Protein 1G8A (pdb70)

Organism: Pyrococcus horikoshii (strain ATCC 700860 / DSM 12428 / JCM 9974 / NBRC 100139 / OT-3) (NCBI:txid70601)

CATH classification: 3.30.200.20 (+1 more: 3.40.50.150)

Sequence (227 aa):
MVEVKKHKFPGVYTVIDDDGSERIATKNLVPGQRVYGERVIKWEGEEYRIWNPNRSKLGAAIMNGLKNFPIKPGKSVLYLGIASGTTASHVSDIVGWEGKIFGIEFSPRVLRELVPIVEERRNIVPILGDATKPEEYRALVPKVDVIFEDVAQPTQAKILIDNAEVYLKRGGYGMIAVKSRSIDVTKEPEQVFREVERELSEYFEVIERLNLEPYEKDHALFVVRKT

InterPro domains:
  IPR000692 rRNA 2'-O-methyltransferase fibrillarin-like [MF_00351] (17-227)
  IPR000692 rRNA 2'-O-methyltransferase fibrillarin-like [NF003276] (14-226)
  IPR000692 rRNA 2'-O-methyltransferase fibrillarin-like [PF01269] (5-225)
  IPR000692 rRNA 2'-O-methyltransferase fibrillarin-like [PIRSF006540] (3-225)
  IPR000692 rRNA 2'-O-methyltransferase fibrillarin-like [PR00052] (24-43)
  IPR000692 rRNA 2'-O-methyltransferase fibrillarin-like [PR00052] (47-66)
  IPR000692 rRNA 2'-O-methyltransferase fibrillarin-like [PR00052] (74-95)
  IPR000692 rRNA 2'-O-methyltransferase fibrillarin-like [PR00052] (99-116)
  IPR000692 rRNA 2'-O-methyltransferase fibrillarin-like [PR00052] (124-153)
  IPR000692 rRNA 2'-O-methyltransferase fibrillarin-like [PR00052] (154-183)
  IPR000692 rRNA 2'-O-methyltransferase fibrillarin-like [PR00052] (205-226)
  IPR000692 rRNA 2'-O-methyltransferase fibrillarin-like [SM01206] (4-227)
  IPR020813 Fibrillarin, conserved site [PS00566] (99-113)
  IPR029063 S-adenosyl-L-methionine-dependent methyltransferase superfamily [G3DSA:3.40.50.150] (52-227)
  IPR029063 S-adenosyl-L-methionine-dependent methyltransferase superfamily [SSF53335] (3-226)

Foldseek 3Di:
DWDWAADPAAQKIFIDDDPPHLWIWGWQLDPPLPPVPWDWDADPNTITGTDDVLQDVVRLCVSQPPDDDQLAAQFEEEEEPCLGGPVVRSSLRGNHPNYAYEYEDQDPVSVVVCCSVCVVSVSYHYDHDDLQCLVVCLVPAAAGQEYEYEDLAQCVLVSQQVNCVRHYDAFGKYKYKYQQVSNPPPDDLVVSVVVSCVSNVVQWPWDDKADSPPSDPSIIMTMTHRD

Secondary structure (DSSP, 8-state):
--EEEE-SSTTEEEEE-SSS-SEEEEE-SSTT---TT--EEEETTEEEEE--TTT-HHHHHHHTT-------TT-EEEEETTTSTTHHHHHHHHH-TTSEEEEEES-HHHHHHHHHHHSS-TTEEEEE--TT-GGGGTTT---EEEEEE---STTHHHHHHHHHHHHEEEEEEEEEEEEGGGT-TTS-HHHHHHHHHHHHHTTSEEEEEEE-TTTSSSEEEEEEE--

B-factor: mean 13.76, std 9.44, range [2.16, 52.42]

Solvent-accessible surface area: 11582 Å² total; per-residue (Å²): 206,64,96,10,101,179,40,145,15,63,21,1,24,25,0,56,37,132,128,4,43,145,83,12,0,0,67,8,30,21,83,49,43,200,68,229,74,63,115,40,33,170,70,138,87,73,19,7,32,19,1,29,24,98,141,4,33,0,0,0,0,9,57,44,47,2,140,50,8,10,0,88,70,38,74,19,0,0,1,0,8,1,30,52,52,48,5,4,10,3,0,0,14,3,1,14,139,167,6,95,0,14,0,4,23,146,21,82,115,53,24,146,110,13,73,86,93,8,93,93,2,175,4,9,53,60,9,93,12,56,11,53,100,4,83,113,5,142,106,114,5,64,121,0,28,2,0,2,0,25,18,65,62,95,65,0,5,112,2,0,33,38,0,0,110,38,4,3,93,206,24,6,57,0,0,0,4,0,88,1,133,21,54,35,86,118,82,113,41,101,69,2,4,110,65,7,53,145,75,0,63,159,60,7,92,37,54,18,118,38,52,0,106,98,66,38,147,58,18,2,0,0,0,0,95,37,124

Structure (mmCIF, N/CA/C/O backbone):
data_1G8A
#
_entry.id   1G8A
#
_cell.length_a   46.376
_cell.length_b   41.098
_cell.length_c   54.168
_cell.angle_alpha   90.00
_cell.angle_beta   98.26
_cell.an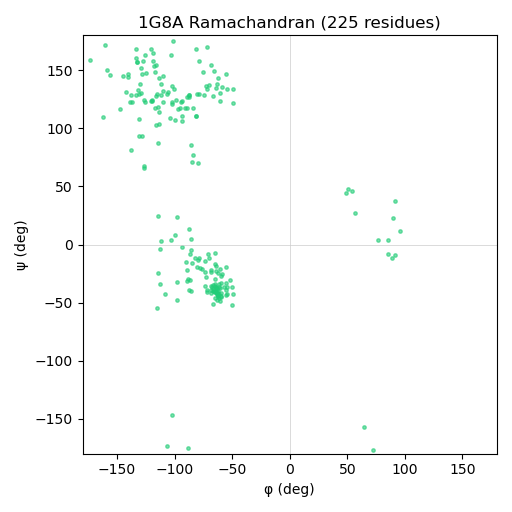gle_gamma   90.00
#
_symmetry.space_group_name_H-M   'P 1 21 1'
#
loop_
_entity.id
_entity.type
_entity.pdbx_description
1 polymer 'FIBRILLARIN-LIKE PRE-RRNA PROCESSING PROTEIN'
2 water water
#
loop_
_atom_site.group_PDB
_atom_site.id
_atom_site.type_symbol
_atom_site.label_atom_id
_atom_site.label_alt_id
_atom_site.label_comp_id
_atom_site.label_asym_id
_atom_site.label_entity_id
_atom_site.label_seq_id
_atom_site.pdbx_PDB_ins_code
_atom_site.Cartn_x
_atom_site.Cartn_y
_atom_site.Cartn_z
_atom_site.occupancy
_atom_site.B_iso_or_equiv
_atom_site.auth_seq_id
_atom_site.auth_comp_id
_atom_site.auth_asym_id
_atom_site.auth_atom_id
_atom_site.pdbx_PDB_model_num
ATOM 1 N N . MET A 1 1 ? 29.232 15.138 73.846 1.00 29.80 1 MET A N 1
ATOM 2 C CA . MET A 1 1 ? 29.049 16.525 73.332 1.00 29.62 1 MET A CA 1
ATOM 3 C C . MET A 1 1 ? 29.164 16.576 71.815 1.00 29.34 1 MET A C 1
ATOM 4 O O . MET A 1 1 ? 29.885 15.784 71.209 1.00 29.90 1 MET A O 1
ATOM 9 N N . VAL A 1 2 ? 28.446 17.513 71.207 1.00 28.95 2 VAL A N 1
ATOM 10 C CA . VAL A 1 2 ? 28.478 17.684 69.761 1.00 28.20 2 VAL A CA 1
ATOM 11 C C . VAL A 1 2 ? 29.624 18.619 69.401 1.00 28.25 2 VAL A C 1
ATOM 12 O O . VAL A 1 2 ? 29.749 19.706 69.965 1.00 27.68 2 VAL A O 1
ATOM 16 N N . GLU A 1 3 ? 30.463 18.192 68.465 1.00 27.91 3 GLU A N 1
ATOM 17 C CA . GLU A 1 3 ? 31.588 19.013 68.040 1.00 27.51 3 GLU A CA 1
ATOM 18 C C . GLU A 1 3 ? 31.587 19.205 66.531 1.00 25.94 3 GLU A C 1
ATOM 19 O O . GLU A 1 3 ? 31.573 18.239 65.769 1.00 25.87 3 GLU A O 1
ATOM 25 N N . VAL A 1 4 ? 31.592 20.464 66.108 1.00 25.31 4 VAL A N 1
ATOM 26 C CA . VAL A 1 4 ? 31.606 20.798 64.692 1.00 23.56 4 VAL A CA 1
ATOM 27 C C . VAL A 1 4 ? 32.932 21.474 64.371 1.00 22.05 4 VAL A C 1
ATOM 28 O O . VAL A 1 4 ? 33.213 22.572 64.854 1.00 21.56 4 VAL A O 1
ATOM 32 N N . LYS A 1 5 ? 33.752 20.810 63.564 1.00 19.56 5 LYS A N 1
ATOM 33 C CA . LYS A 1 5 ? 35.047 21.360 63.192 1.00 19.16 5 LYS A CA 1
ATOM 34 C C . LYS A 1 5 ? 35.121 21.633 61.696 1.00 17.07 5 LYS A C 1
ATOM 35 O O . LYS A 1 5 ? 34.403 21.017 60.905 1.00 16.75 5 LYS A O 1
ATOM 41 N N . LYS A 1 6 ? 35.980 22.571 61.313 1.00 16.88 6 LYS A N 1
ATOM 42 C CA . LYS A 1 6 ? 36.132 22.909 59.907 1.00 14.71 6 LYS A CA 1
ATOM 43 C C . LYS A 1 6 ? 36.851 21.797 59.158 1.00 14.22 6 LYS A C 1
ATOM 44 O O . LYS A 1 6 ? 37.858 21.262 59.623 1.00 14.21 6 LYS A O 1
ATOM 50 N N . HIS A 1 7 ? 36.310 21.446 57.999 1.00 13.10 7 HIS A N 1
ATOM 51 C CA . HIS A 1 7 ? 36.881 20.409 57.155 1.00 12.36 7 HIS A CA 1
ATOM 52 C C . HIS A 1 7 ? 38.024 21.048 56.373 1.00 11.87 7 HIS A C 1
ATOM 53 O O . HIS A 1 7 ? 38.184 22.268 56.383 1.00 12.42 7 HIS A O 1
ATOM 60 N N . LYS A 1 8 ? 38.830 20.224 55.718 1.00 12.13 8 LYS A N 1
ATOM 61 C CA . LYS A 1 8 ? 39.943 20.720 54.923 1.00 12.85 8 LYS A CA 1
ATOM 62 C C . LYS A 1 8 ? 39.418 21.698 53.869 1.00 11.62 8 LYS A C 1
ATOM 63 O O . LYS A 1 8 ? 40.052 22.706 53.561 1.00 12.33 8 LYS A O 1
ATOM 69 N N . PHE A 1 9 ? 38.241 21.396 53.332 1.00 10.30 9 PHE A N 1
ATOM 70 C CA . PHE A 1 9 ? 37.618 22.229 52.308 1.00 8.94 9 PHE A CA 1
ATOM 71 C C . PHE A 1 9 ? 36.741 23.311 52.941 1.00 8.39 9 PHE A C 1
ATOM 72 O O . PHE A 1 9 ? 35.859 23.012 53.748 1.00 9.25 9 PHE A O 1
ATOM 80 N N . PRO A 1 10 ? 36.968 24.583 52.578 1.00 8.61 10 PRO A N 1
ATOM 81 C CA . PRO A 1 10 ? 36.165 25.675 53.141 1.00 8.93 10 PRO A CA 1
ATOM 82 C C . PRO A 1 10 ? 34.670 25.519 52.858 1.00 9.85 10 PRO A C 1
ATOM 83 O O . PRO A 1 10 ? 34.265 25.197 51.740 1.00 9.04 10 PRO A O 1
ATOM 87 N N . GLY A 1 11 ? 33.853 25.747 53.882 1.00 9.48 11 GLY A N 1
ATOM 88 C CA . GLY A 1 11 ? 32.416 25.616 53.723 1.00 9.04 11 GLY A CA 1
ATOM 89 C C . GLY A 1 11 ? 31.943 24.217 54.071 1.00 8.41 11 GLY A C 1
ATOM 90 O O . GLY A 1 11 ? 30.743 23.947 54.142 1.00 8.43 11 GLY A O 1
ATOM 91 N N . VAL A 1 12 ? 32.893 23.311 54.278 1.00 8.97 12 VAL A N 1
ATOM 92 C CA . VAL A 1 12 ? 32.561 21.942 54.632 1.00 8.39 12 VAL A CA 1
ATOM 93 C C . VAL A 1 12 ? 32.973 21.732 56.079 1.00 9.31 12 VAL A C 1
ATOM 94 O O . VAL A 1 12 ? 33.967 22.301 56.547 1.00 9.63 12 VAL A O 1
ATOM 98 N N . TYR A 1 13 ? 32.195 20.926 56.789 1.00 9.95 13 TYR A N 1
ATOM 99 C CA . TYR A 1 13 ? 32.457 20.662 58.192 1.00 11.50 13 TYR A CA 1
ATOM 100 C C . TYR A 1 13 ? 32.389 19.186 58.532 1.00 12.21 13 TYR A C 1
ATOM 101 O O . TYR A 1 13 ? 31.768 18.392 57.822 1.00 11.76 13 TYR A O 1
ATOM 110 N N . THR A 1 14 ? 33.051 18.827 59.623 1.00 15.69 14 THR A N 1
ATOM 111 C CA . THR A 1 14 ? 33.050 17.460 60.105 1.00 17.28 14 THR A CA 1
ATOM 112 C C . THR A 1 14 ? 32.325 17.497 61.442 1.00 18.83 14 THR A C 1
ATOM 113 O O . THR A 1 14 ? 32.754 18.182 62.370 1.00 18.87 14 THR A O 1
ATOM 117 N N . VAL A 1 15 ? 31.208 16.785 61.524 1.00 21.30 15 VAL A N 1
ATOM 118 C CA . VAL A 1 15 ? 30.427 16.742 62.750 1.00 24.01 15 VAL A CA 1
ATOM 119 C C . VAL A 1 15 ? 30.712 15.431 63.464 1.00 26.04 15 VAL A C 1
ATOM 120 O O . VAL A 1 15 ? 30.523 14.354 62.901 1.00 25.78 15 VAL A O 1
ATOM 124 N N . ILE A 1 16 ? 31.172 15.526 64.706 1.00 29.09 16 ILE A N 1
ATOM 125 C CA . ILE A 1 16 ? 31.491 14.336 65.478 1.00 32.48 16 ILE A CA 1
ATOM 126 C C . ILE A 1 16 ? 30.823 14.351 66.847 1.00 34.53 16 ILE A C 1
ATOM 127 O O . ILE A 1 16 ? 31.366 14.903 67.804 1.00 34.83 16 ILE A O 1
ATOM 132 N N . ASP A 1 17 ? 29.642 13.749 66.934 1.00 37.32 17 ASP A N 1
ATOM 133 C CA . ASP A 1 17 ? 28.922 13.682 68.200 1.00 39.87 17 ASP A CA 1
ATOM 134 C C . ASP A 1 17 ? 29.094 12.290 68.800 1.00 41.37 17 ASP A C 1
ATOM 135 O O . ASP A 1 17 ? 30.142 11.665 68.632 1.00 41.65 17 ASP A O 1
ATOM 140 N N . ASP A 1 18 ? 28.071 11.800 69.492 1.00 42.82 18 ASP A N 1
ATOM 141 C CA . ASP A 1 18 ? 28.148 10.483 70.113 1.00 44.02 18 ASP A CA 1
ATOM 142 C C . ASP A 1 18 ? 27.701 9.346 69.200 1.00 44.29 18 ASP A C 1
ATOM 143 O O . ASP A 1 18 ? 28.185 8.220 69.321 1.00 44.51 18 ASP A O 1
ATOM 148 N N . ASP A 1 19 ? 26.784 9.636 68.283 1.00 44.33 19 ASP A N 1
ATOM 149 C CA . ASP A 1 19 ? 26.290 8.615 67.367 1.00 44.28 19 ASP A CA 1
ATOM 150 C C . ASP A 1 19 ? 26.641 8.905 65.912 1.00 43.93 19 ASP A C 1
ATOM 151 O O . ASP A 1 19 ? 27.241 8.072 65.232 1.00 43.90 19 ASP A O 1
ATOM 156 N N . GLY A 1 20 ? 26.263 10.087 65.438 1.00 43.45 20 GLY A N 1
ATOM 157 C CA . GLY A 1 20 ? 26.542 10.454 64.062 1.00 42.53 20 GLY A CA 1
ATOM 158 C C . GLY A 1 20 ? 27.924 11.041 63.844 1.00 41.86 20 GLY A C 1
ATOM 159 O O . GLY A 1 20 ? 28.062 12.240 63.595 1.00 41.85 20 GLY A O 1
ATOM 160 N N . SER A 1 21 ? 28.951 10.200 63.935 1.00 41.17 21 SER A N 1
ATOM 161 C CA . SER A 1 21 ? 30.324 10.649 63.733 1.00 40.28 21 SER A CA 1
ATOM 162 C C . SER A 1 21 ? 30.808 10.263 62.340 1.00 39.14 21 SER A C 1
ATOM 163 O O . SER A 1 21 ? 30.101 9.583 61.596 1.00 39.64 21 SER A O 1
ATOM 166 N N . GLU A 1 22 ? 32.016 10.698 61.993 1.00 37.46 22 GLU A N 1
ATOM 167 C CA . GLU A 1 22 ? 32.590 10.416 60.682 1.00 35.06 22 GLU A CA 1
ATOM 168 C C . GLU A 1 22 ? 31.644 10.930 59.600 1.00 32.87 22 GLU A C 1
ATOM 169 O O . GLU A 1 22 ? 31.613 10.411 58.483 1.00 32.92 22 GLU A O 1
ATOM 175 N N . ARG A 1 23 ? 30.868 11.953 59.942 1.00 30.22 23 ARG A N 1
ATOM 176 C CA . ARG A 1 23 ? 29.922 12.539 59.002 1.00 27.31 23 ARG A CA 1
ATOM 177 C C . ARG A 1 23 ? 30.311 13.965 58.640 1.00 24.21 23 ARG A C 1
ATOM 178 O O . ARG A 1 23 ? 30.811 14.717 59.477 1.00 24.80 23 ARG A O 1
ATOM 186 N N . ILE A 1 24 ? 30.083 14.328 57.382 1.00 20.33 24 ILE A N 1
ATOM 187 C CA . ILE A 1 24 ? 30.389 15.669 56.910 1.00 16.56 24 ILE A CA 1
ATOM 188 C C . ILE A 1 24 ? 29.093 16.463 56.804 1.00 12.69 24 ILE A C 1
ATOM 189 O O . ILE A 1 24 ? 28.000 15.894 56.791 1.00 10.25 24 ILE A O 1
ATOM 194 N N . ALA A 1 25 ? 29.214 17.780 56.728 1.00 9.77 25 ALA A N 1
ATOM 195 C CA . ALA A 1 25 ? 28.040 18.632 56.641 1.00 8.55 25 ALA A CA 1
ATOM 196 C C . ALA A 1 25 ? 28.432 19.991 56.095 1.00 9.03 25 ALA A C 1
ATOM 197 O O . ALA A 1 25 ? 29.612 20.285 55.923 1.00 8.73 25 ALA A O 1
ATOM 199 N N . THR A 1 26 ? 27.428 20.806 55.797 1.00 7.20 26 THR A N 1
ATOM 200 C CA . THR A 1 26 ? 27.658 22.161 55.329 1.00 7.67 26 THR A CA 1
ATOM 201 C C . THR A 1 26 ? 26.859 23.057 56.269 1.00 7.25 26 THR A C 1
ATOM 202 O O . THR A 1 26 ? 25.989 22.571 56.999 1.00 8.93 26 THR A O 1
ATOM 206 N N . LYS A 1 27 ? 27.164 24.348 56.283 1.00 7.31 27 LYS A N 1
ATOM 207 C CA . LYS A 1 27 ? 26.434 25.273 57.141 1.00 7.58 27 LYS A CA 1
ATOM 208 C C . LYS A 1 27 ? 25.220 25.755 56.363 1.00 7.40 27 LYS A C 1
ATOM 209 O O . LYS A 1 27 ? 25.357 26.244 55.245 1.00 8.08 27 LYS A O 1
ATOM 215 N N . ASN A 1 28 ? 24.031 25.626 56.948 1.00 9.80 28 ASN A N 1
ATOM 216 C CA . ASN A 1 28 ? 22.821 26.043 56.253 1.00 8.37 28 ASN A CA 1
ATOM 217 C C . ASN A 1 28 ? 22.840 27.527 55.913 1.00 8.67 28 ASN A C 1
ATOM 218 O O . ASN A 1 28 ? 22.986 28.375 56.792 1.00 9.12 28 ASN A O 1
ATOM 223 N N . LEU A 1 29 ? 22.692 27.835 54.631 1.00 8.88 29 LEU A N 1
ATOM 224 C CA . LEU A 1 29 ? 22.677 29.216 54.168 1.00 7.30 29 LEU A CA 1
ATOM 225 C C . LEU A 1 29 ? 21.364 29.888 54.568 1.00 7.90 29 LEU A C 1
ATOM 226 O O . LEU A 1 29 ? 21.308 31.104 54.761 1.00 8.87 29 LEU A O 1
ATOM 231 N N . VAL A 1 30 ? 20.313 29.081 54.687 1.00 7.73 30 VAL A N 1
ATOM 232 C CA . VAL A 1 30 ? 18.986 29.576 55.042 1.00 9.09 30 VAL A CA 1
ATOM 233 C C . VAL A 1 30 ? 18.409 28.829 56.241 1.00 9.21 30 VAL A C 1
ATOM 234 O O . VAL A 1 30 ? 17.402 28.127 56.131 1.00 10.82 30 VAL A O 1
ATOM 238 N N . PRO A 1 31 ? 19.038 28.984 57.414 1.00 10.04 31 PRO A N 1
ATOM 239 C CA . PRO A 1 31 ? 18.561 28.307 58.624 1.00 10.12 31 PRO A CA 1
ATOM 240 C C . PRO A 1 31 ? 17.100 28.605 58.932 1.00 10.45 31 PRO A C 1
ATOM 241 O O . PRO A 1 31 ? 16.610 29.697 58.655 1.00 10.66 31 PRO A O 1
ATOM 245 N N . GLY A 1 32 ? 16.413 27.616 59.493 1.00 10.76 32 GLY A N 1
ATOM 246 C CA . GLY A 1 32 ? 15.015 27.786 59.844 1.00 12.28 32 GLY A CA 1
ATOM 247 C C . GLY A 1 32 ? 14.028 27.287 58.804 1.00 12.53 32 GLY A C 1
ATOM 248 O O . GLY A 1 32 ? 12.835 27.582 58.891 1.00 14.28 32 GLY A O 1
ATOM 249 N N . GLN A 1 33 ? 14.512 26.540 57.816 1.00 12.71 33 GLN A N 1
ATOM 250 C CA . GLN A 1 33 ? 13.643 26.005 56.768 1.00 13.99 33 GLN A CA 1
ATOM 251 C C . GLN A 1 33 ? 12.638 25.014 57.334 1.00 14.05 33 GLN A C 1
ATOM 252 O O . GLN A 1 33 ? 11.500 24.934 56.869 1.00 14.40 33 GLN A O 1
ATOM 258 N N . ARG A 1 34 ? 13.074 24.247 58.327 1.00 14.92 34 ARG A N 1
ATOM 259 C CA . ARG A 1 34 ? 12.232 23.234 58.950 1.00 16.50 34 ARG A CA 1
ATOM 260 C C . ARG A 1 34 ? 11.561 22.360 57.898 1.00 16.91 34 ARG A C 1
ATOM 261 O O . ARG A 1 34 ? 10.368 22.061 57.988 1.00 17.80 34 ARG A O 1
ATOM 269 N N . VAL A 1 35 ? 12.334 21.955 56.896 1.00 17.67 35 VAL A N 1
ATOM 270 C CA . VAL A 1 35 ? 11.805 21.110 55.836 1.00 18.51 35 VAL A CA 1
ATOM 271 C C . VAL A 1 35 ? 11.575 19.699 56.370 1.00 18.06 35 VAL A C 1
ATOM 272 O O . VAL A 1 35 ? 12.405 19.153 57.099 1.00 17.45 35 VAL A O 1
ATOM 276 N N . TYR A 1 36 ? 10.433 19.122 56.015 1.00 17.86 36 TYR A N 1
ATOM 277 C CA . TYR A 1 36 ? 10.090 17.777 56.453 1.00 17.62 36 TYR A CA 1
ATOM 278 C C . TYR A 1 36 ? 11.242 16.815 56.205 1.00 17.04 36 TYR A C 1
ATOM 279 O O . TYR A 1 36 ? 11.694 16.656 55.071 1.00 17.42 36 TYR A O 1
ATOM 288 N N . GLY A 1 37 ? 11.718 16.184 57.273 1.00 16.55 37 GLY A N 1
ATOM 289 C CA . GLY A 1 37 ? 12.801 15.227 57.145 1.00 15.29 37 GLY A CA 1
ATOM 290 C C . GLY A 1 37 ? 14.211 15.786 57.169 1.00 15.08 37 GLY A C 1
ATOM 291 O O . GLY A 1 37 ? 15.175 15.034 56.994 1.00 14.87 37 GLY A O 1
ATOM 292 N N . GLU A 1 38 ? 14.354 17.090 57.384 1.00 15.31 38 GLU A N 1
ATOM 293 C CA . GLU A 1 38 ? 15.690 17.672 57.412 1.00 15.00 38 GLU A CA 1
ATOM 294 C C . GLU A 1 38 ? 16.523 17.093 58.547 1.00 15.41 38 GLU A C 1
ATOM 295 O O . GLU A 1 38 ? 16.009 16.803 59.629 1.00 16.22 38 GLU A O 1
ATOM 301 N N . ARG A 1 39 ? 17.811 16.915 58.280 1.00 16.76 39 ARG A N 1
ATOM 302 C CA . ARG A 1 39 ? 18.745 16.379 59.259 1.00 16.54 39 ARG A CA 1
ATOM 303 C C . ARG A 1 39 ? 19.731 17.492 59.580 1.00 15.73 39 ARG A C 1
ATOM 304 O O . ARG A 1 39 ? 20.792 17.602 58.962 1.00 14.52 39 ARG A O 1
ATOM 312 N N . VAL A 1 40 ? 19.362 18.324 60.547 1.00 15.14 40 VAL A N 1
ATOM 313 C CA . VAL A 1 40 ? 20.179 19.461 60.941 1.00 14.71 40 VAL A CA 1
ATOM 314 C C . VAL A 1 40 ? 20.673 19.381 62.381 1.00 15.09 40 VAL A C 1
ATOM 315 O O . VAL A 1 40 ? 20.003 18.836 63.259 1.00 16.16 40 VAL A O 1
ATOM 319 N N . ILE A 1 41 ? 21.857 19.938 62.606 1.00 15.13 41 ILE A N 1
ATOM 320 C CA . ILE A 1 41 ? 22.466 19.966 63.926 1.00 16.94 41 ILE A CA 1
ATOM 321 C C . ILE A 1 41 ? 22.690 21.421 64.312 1.00 16.74 41 ILE A C 1
ATOM 322 O O . ILE A 1 41 ? 23.333 22.172 63.582 1.00 16.62 41 ILE A O 1
ATOM 327 N N . LYS A 1 42 ? 22.139 21.821 65.453 1.00 18.65 42 LYS A N 1
ATOM 328 C CA . LYS A 1 42 ? 22.295 23.189 65.924 1.00 20.21 42 LYS A CA 1
ATOM 329 C C . LYS A 1 42 ? 23.532 23.274 66.807 1.00 20.37 42 LYS A C 1
ATOM 330 O O . LYS A 1 42 ? 23.611 22.623 67.848 1.00 20.80 42 LYS A O 1
ATOM 336 N N . TRP A 1 43 ? 24.500 24.076 66.376 1.00 20.45 43 TRP A N 1
ATOM 337 C CA . TRP A 1 43 ? 25.746 24.241 67.112 1.00 21.22 43 TRP A CA 1
ATOM 338 C C . TRP A 1 43 ? 26.134 25.714 67.146 1.00 21.50 43 TRP A C 1
ATOM 339 O O . TRP A 1 43 ? 26.289 26.350 66.104 1.00 20.76 43 TRP A O 1
ATOM 350 N N . GLU A 1 44 ? 26.285 26.248 68.352 1.00 22.10 44 GLU A N 1
ATOM 351 C CA . GLU A 1 44 ? 26.653 27.644 68.545 1.00 23.26 44 GLU A CA 1
ATOM 352 C C . GLU A 1 44 ? 25.799 28.634 67.756 1.00 22.48 44 GLU A C 1
ATOM 353 O O . GLU A 1 44 ? 26.320 29.528 67.089 1.00 23.15 44 GLU A O 1
ATOM 359 N N . GLY A 1 45 ? 24.483 28.460 67.838 1.00 21.93 45 GLY A N 1
ATOM 360 C CA . GLY A 1 45 ? 23.560 29.358 67.164 1.00 21.54 45 GLY A CA 1
ATOM 361 C C . GLY A 1 45 ? 23.384 29.211 65.664 1.00 20.83 45 GLY A C 1
ATOM 362 O O . GLY A 1 45 ? 22.660 29.995 65.051 1.00 21.97 45 GLY A O 1
ATOM 363 N N . GLU A 1 46 ? 24.032 28.218 65.065 1.00 20.26 46 GLU A N 1
ATOM 364 C CA . GLU A 1 46 ? 23.917 28.011 63.626 1.00 19.28 46 GLU A CA 1
ATOM 365 C C . GLU A 1 46 ? 23.524 26.578 63.282 1.00 17.59 46 GLU A C 1
ATOM 366 O O . GLU A 1 46 ? 23.729 25.660 64.076 1.00 17.93 46 GLU A O 1
ATOM 372 N N . GLU A 1 47 ? 22.960 26.397 62.091 1.00 16.04 47 GLU A N 1
ATOM 373 C CA . GLU A 1 47 ? 22.529 25.079 61.636 1.00 14.29 47 GLU A CA 1
ATOM 374 C C . GLU A 1 47 ? 23.522 24.430 60.683 1.00 11.92 47 GLU A C 1
ATOM 375 O O . GLU A 1 47 ? 24.004 25.068 59.749 1.00 11.89 47 GLU A O 1
ATOM 381 N N . TYR A 1 48 ? 23.812 23.155 60.919 1.00 11.57 48 TYR A N 1
ATOM 382 C CA . TYR A 1 48 ? 24.709 22.398 60.056 1.00 10.00 48 TYR A CA 1
ATOM 383 C C . TYR A 1 48 ? 23.920 21.224 59.487 1.00 10.96 48 TYR A C 1
ATOM 384 O O . TYR A 1 48 ? 23.347 20.422 60.228 1.00 12.03 48 TYR A O 1
ATOM 393 N N . ARG A 1 49 ? 23.885 21.139 58.161 1.00 9.56 49 ARG A N 1
ATOM 394 C CA . ARG A 1 49 ? 23.137 20.092 57.482 1.00 10.42 49 ARG A CA 1
ATOM 395 C C . ARG A 1 49 ? 23.986 18.880 57.126 1.00 8.71 49 ARG A C 1
ATOM 396 O O . ARG A 1 49 ? 24.985 18.999 56.422 1.00 9.12 49 ARG A O 1
ATOM 404 N N . ILE A 1 50 ? 23.584 17.713 57.618 1.00 9.40 50 ILE A N 1
ATOM 405 C CA . ILE A 1 50 ? 24.312 16.484 57.342 1.00 10.08 50 ILE A CA 1
ATOM 406 C C . ILE A 1 50 ? 24.325 16.226 55.838 1.00 10.19 50 ILE A C 1
ATOM 407 O O . ILE A 1 50 ? 23.285 16.277 55.176 1.00 10.23 50 ILE A O 1
ATOM 412 N N . TRP A 1 51 ? 25.512 15.961 55.305 1.00 10.09 51 TRP A N 1
ATOM 413 C CA . TRP A 1 51 ? 25.684 15.697 53.879 1.00 7.54 51 TRP A CA 1
ATOM 414 C C . TRP A 1 51 ? 25.613 14.182 53.687 1.00 7.66 51 TRP A C 1
ATOM 415 O O . TRP A 1 51 ? 26.552 13.464 54.027 1.00 8.16 51 TRP A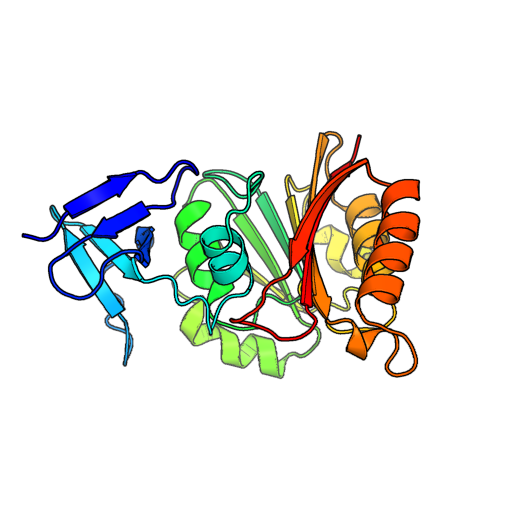 O 1
ATOM 426 N N . ASN A 1 52 ? 24.498 13.713 53.135 1.00 7.62 52 ASN A N 1
ATOM 427 C CA . ASN A 1 52 ? 24.242 12.291 52.914 1.00 7.33 52 ASN A CA 1
ATOM 428 C C . ASN A 1 52 ? 24.923 11.770 51.646 1.00 7.38 52 ASN A C 1
ATOM 429 O O . ASN A 1 52 ? 24.508 12.105 50.541 1.00 8.34 52 ASN A O 1
ATOM 434 N N . PRO A 1 53 ? 25.958 10.923 51.792 1.00 6.26 53 PRO A N 1
ATOM 435 C CA . PRO A 1 53 ? 26.666 10.384 50.622 1.00 7.27 53 PRO A CA 1
ATOM 436 C C . PRO A 1 53 ? 25.821 9.498 49.710 1.00 7.30 53 PRO A C 1
ATOM 437 O O . PRO A 1 53 ? 26.181 9.253 48.557 1.00 7.75 53 PRO A O 1
ATOM 441 N N . ASN A 1 54 ? 24.702 9.000 50.229 1.00 7.99 54 ASN A N 1
ATOM 442 C CA . ASN A 1 54 ? 23.813 8.170 49.429 1.00 9.09 54 ASN A CA 1
ATOM 443 C C . ASN A 1 54 ? 22.918 9.032 48.546 1.00 8.65 54 ASN A C 1
ATOM 444 O O . ASN A 1 54 ? 22.358 8.550 47.561 1.00 11.06 54 ASN A O 1
ATOM 449 N N . ARG A 1 55 ? 22.782 10.305 48.898 1.00 8.55 55 ARG A N 1
ATOM 450 C CA . ARG A 1 55 ? 21.936 11.212 48.133 1.00 7.79 55 ARG A CA 1
ATOM 451 C C . ARG A 1 55 ? 22.721 12.295 47.401 1.00 7.53 55 ARG A C 1
ATOM 452 O O . ARG A 1 55 ? 22.133 13.155 46.745 1.00 6.22 55 ARG A O 1
ATOM 460 N N . SER A 1 56 ? 24.045 12.242 47.504 1.00 7.44 56 SER A N 1
ATOM 461 C CA . SER A 1 56 ? 24.898 13.233 46.857 1.00 5.79 56 SER A CA 1
ATOM 462 C C . SER A 1 56 ? 26.225 12.640 46.407 1.00 4.95 56 SER A C 1
ATOM 463 O O . SER A 1 56 ? 27.034 12.215 47.232 1.00 6.54 56 SER A O 1
ATOM 466 N N . LYS A 1 57 ? 26.461 12.639 45.097 1.00 5.98 57 LYS A N 1
ATOM 467 C CA . LYS A 1 57 ? 27.698 12.084 44.565 1.00 5.27 57 LYS A CA 1
ATOM 468 C C . LYS A 1 57 ? 28.923 12.876 45.019 1.00 5.51 57 LYS A C 1
ATOM 469 O O . LYS A 1 57 ? 30.007 12.315 45.154 1.00 4.41 57 LYS A O 1
ATOM 475 N N . LEU A 1 58 ? 28.760 14.174 45.253 1.00 5.91 58 LEU A N 1
ATOM 476 C CA . LEU A 1 58 ? 29.883 14.975 45.725 1.00 7.06 58 LEU A CA 1
ATOM 477 C C . LEU A 1 58 ? 30.157 14.645 47.191 1.00 5.81 58 LEU A C 1
ATOM 478 O O . LEU A 1 58 ? 31.306 14.631 47.629 1.00 6.36 58 LEU A O 1
ATOM 483 N N . GLY A 1 59 ? 29.097 14.377 47.949 1.00 6.22 59 GLY A N 1
ATOM 484 C CA . GLY A 1 59 ? 29.272 14.017 49.345 1.00 7.11 59 GLY A CA 1
ATOM 485 C C . GLY A 1 59 ? 30.021 12.696 49.423 1.00 7.10 59 GLY A C 1
ATOM 486 O O . GLY A 1 59 ? 30.905 12.512 50.262 1.00 7.40 59 GLY A O 1
ATOM 487 N N . ALA A 1 60 ? 29.662 11.775 48.534 1.00 6.44 60 ALA A N 1
ATOM 488 C CA . ALA A 1 60 ? 30.306 10.470 48.470 1.00 6.86 60 ALA A CA 1
ATOM 489 C C . ALA A 1 60 ? 31.786 10.625 48.123 1.00 6.98 60 ALA A C 1
ATOM 490 O O . ALA A 1 60 ? 32.645 9.977 48.726 1.00 8.20 60 ALA A O 1
ATOM 492 N N . ALA A 1 61 ? 32.084 11.486 47.155 1.00 5.91 61 ALA A N 1
ATOM 493 C CA . ALA A 1 61 ? 33.467 11.707 46.746 1.00 4.91 61 ALA A CA 1
ATOM 494 C C . ALA A 1 61 ? 34.287 12.258 47.909 1.00 5.81 61 ALA A C 1
ATOM 495 O O . ALA A 1 61 ? 35.390 11.786 48.184 1.00 6.20 61 ALA A O 1
ATOM 497 N N . ILE A 1 62 ? 33.751 13.251 48.606 1.00 6.05 62 ILE A N 1
ATOM 498 C CA . ILE A 1 62 ? 34.473 13.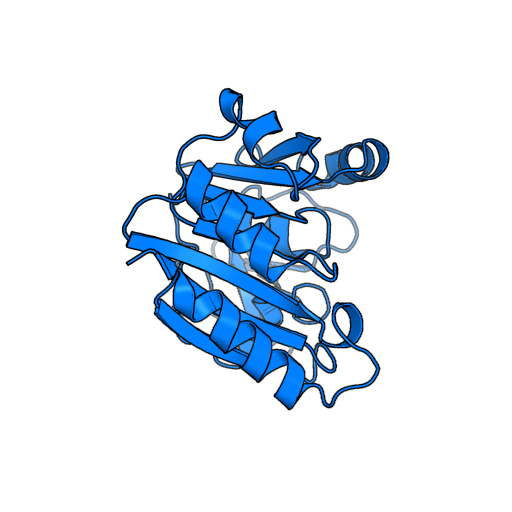828 49.729 1.00 6.75 62 ILE A CA 1
ATOM 499 C C . ILE A 1 62 ? 34.723 12.786 50.818 1.00 7.06 62 ILE A C 1
ATOM 500 O O . ILE A 1 62 ? 35.817 12.721 51.377 1.00 8.91 62 ILE A O 1
ATOM 505 N N . MET A 1 63 ? 33.724 11.963 51.117 1.00 8.97 63 MET A N 1
ATOM 506 C CA . MET A 1 63 ? 33.910 10.946 52.140 1.00 9.62 63 MET A CA 1
ATOM 507 C C . MET A 1 63 ? 34.898 9.874 51.681 1.00 10.92 63 MET A C 1
ATOM 508 O O . MET A 1 63 ? 35.522 9.208 52.508 1.00 12.69 63 MET A O 1
ATOM 513 N N . ASN A 1 64 ? 35.052 9.717 50.368 1.00 8.25 64 ASN A N 1
ATOM 514 C CA . ASN A 1 64 ? 35.988 8.739 49.827 1.00 7.74 64 ASN A CA 1
ATOM 515 C C . ASN A 1 64 ? 37.395 9.306 49.672 1.00 7.73 64 ASN A C 1
ATOM 516 O O . ASN A 1 64 ? 38.237 8.721 48.995 1.00 8.85 64 ASN A O 1
ATOM 521 N N . GLY A 1 65 ? 37.640 10.457 50.287 1.00 6.33 65 GLY A N 1
ATOM 522 C CA . GLY A 1 65 ? 38.970 11.033 50.247 1.00 7.48 65 GLY A CA 1
ATOM 523 C C . GLY A 1 65 ? 39.333 11.975 49.121 1.00 6.68 65 GLY A C 1
ATOM 524 O O . GLY A 1 65 ? 40.518 12.139 48.827 1.00 7.87 65 GLY A O 1
ATOM 525 N N . LEU A 1 66 ? 38.337 12.592 48.493 1.00 5.64 66 LEU A N 1
ATOM 526 C CA . LEU A 1 66 ? 38.598 13.542 47.415 1.00 6.05 66 LEU A CA 1
ATOM 527 C C . LEU A 1 66 ? 39.658 14.530 47.891 1.00 5.66 66 LEU A C 1
ATOM 528 O O . LEU A 1 66 ? 39.568 15.049 49.003 1.00 6.41 66 LEU A O 1
ATOM 533 N N . LYS A 1 67 ? 40.650 14.797 47.047 1.00 6.13 67 LYS A N 1
ATOM 534 C CA . LYS A 1 67 ? 41.727 15.716 47.398 1.00 6.47 67 LYS A CA 1
ATOM 535 C C . LYS A 1 67 ? 41.539 17.127 46.848 1.00 6.14 67 LYS A C 1
ATOM 536 O O . LYS A 1 67 ? 41.970 18.096 47.470 1.00 7.51 67 LYS A O 1
ATOM 542 N N . ASN A 1 68 ? 40.905 17.239 45.685 1.00 5.96 68 ASN A N 1
ATOM 543 C CA . ASN A 1 68 ? 40.696 18.531 45.035 1.00 6.41 68 ASN A CA 1
ATOM 544 C C . ASN A 1 68 ? 39.215 18.859 44.922 1.00 6.59 68 ASN A C 1
ATOM 545 O O . ASN A 1 68 ? 38.473 18.153 44.246 1.00 6.83 68 ASN A O 1
ATOM 550 N N . PHE A 1 69 ? 38.796 19.940 45.574 1.00 6.10 69 PHE A N 1
ATOM 551 C CA . PHE A 1 69 ? 37.395 20.348 45.561 1.00 6.19 69 PHE A CA 1
ATOM 552 C C . PHE A 1 69 ? 37.342 21.840 45.224 1.00 6.15 69 PHE A C 1
ATOM 553 O O . PHE A 1 69 ? 37.430 22.693 46.105 1.00 7.30 69 PHE A O 1
ATOM 561 N N . PRO A 1 70 ? 37.185 22.171 43.932 1.00 5.98 70 PRO A N 1
ATOM 562 C CA . PRO A 1 70 ? 37.134 23.565 43.476 1.00 6.42 70 PRO A CA 1
ATOM 563 C C . PRO A 1 70 ? 35.920 24.415 43.831 1.00 5.36 70 PRO A C 1
ATOM 564 O O . PRO A 1 70 ? 35.944 25.629 43.624 1.00 6.65 70 PRO A O 1
ATOM 568 N N . ILE A 1 71 ? 34.857 23.796 44.332 1.00 6.07 71 ILE A N 1
ATOM 569 C CA . ILE A 1 71 ? 33.676 24.564 44.721 1.00 7.22 71 ILE A CA 1
ATOM 570 C C . ILE A 1 71 ? 33.959 25.140 46.102 1.00 6.42 71 ILE A C 1
ATOM 571 O O . ILE A 1 71 ? 34.033 24.408 47.091 1.00 7.05 71 ILE A O 1
ATOM 576 N N . LYS A 1 72 ? 34.126 26.460 46.146 1.00 7.50 72 LYS A N 1
ATOM 577 C CA . LYS A 1 72 ? 34.461 27.182 47.371 1.00 8.83 72 LYS A CA 1
ATOM 578 C C . LYS A 1 72 ? 33.599 28.423 47.544 1.00 7.71 72 LYS A C 1
ATOM 579 O O . LYS A 1 72 ? 32.906 28.845 46.622 1.00 8.64 72 LYS A O 1
ATOM 585 N N . PRO A 1 73 ? 33.635 29.028 48.741 1.00 7.28 73 PRO A N 1
ATOM 586 C CA . PRO A 1 73 ? 32.843 30.233 48.997 1.00 7.17 73 PRO A CA 1
ATOM 587 C C . PRO A 1 73 ? 33.135 31.324 47.971 1.00 8.19 73 PRO A C 1
ATOM 588 O O . PRO A 1 73 ? 34.294 31.586 47.642 1.00 8.17 73 PRO A O 1
ATOM 592 N N . GLY A 1 74 ? 32.075 31.927 47.446 1.00 7.06 74 GLY A N 1
ATOM 593 C CA . GLY A 1 74 ? 32.219 33.006 46.486 1.00 6.89 74 GLY A CA 1
ATOM 594 C C . GLY A 1 74 ? 32.396 32.643 45.023 1.00 6.88 74 GLY A C 1
ATOM 595 O O . GLY A 1 74 ? 32.373 33.523 44.166 1.00 9.47 74 GLY A O 1
ATOM 596 N N . LYS A 1 75 ? 32.568 31.361 44.720 1.00 5.44 75 LYS A N 1
ATOM 597 C CA . LYS A 1 75 ? 32.758 30.943 43.333 1.00 7.19 75 LYS A CA 1
ATOM 598 C C . LYS A 1 75 ? 31.456 30.878 42.552 1.00 7.17 75 LYS A C 1
ATOM 599 O O . LYS A 1 75 ? 30.375 30.746 43.132 1.00 7.70 75 LYS A O 1
ATOM 605 N N . SER A 1 76 ? 31.576 30.967 41.230 1.00 7.81 76 SER A N 1
ATOM 606 C CA . SER A 1 76 ? 30.429 30.855 40.336 1.00 7.93 76 SER A CA 1
ATOM 607 C C . SER A 1 76 ? 30.502 29.436 39.773 1.00 7.66 76 SER A C 1
ATOM 608 O O . SER A 1 76 ? 31.579 28.956 39.393 1.00 7.07 76 SER A O 1
ATOM 611 N N . VAL A 1 77 ? 29.356 28.769 39.725 1.00 5.09 77 VAL A N 1
ATOM 612 C CA . VAL A 1 77 ? 29.294 27.392 39.267 1.00 5.10 77 VAL A CA 1
ATOM 613 C C . VAL A 1 77 ? 28.212 27.149 38.234 1.00 4.33 77 VAL A C 1
ATOM 614 O O . VAL A 1 77 ? 27.064 27.548 38.429 1.00 6.71 77 VAL A O 1
ATOM 618 N N . LEU A 1 78 ? 28.585 26.524 37.118 1.00 3.64 78 LEU A N 1
ATOM 619 C CA . LEU A 1 78 ? 27.610 26.128 36.108 1.00 3.09 78 LEU A CA 1
ATOM 620 C C . LEU A 1 78 ? 27.378 24.664 36.485 1.00 4.75 78 LEU A C 1
ATOM 621 O O . LEU A 1 78 ? 28.295 23.839 36.433 1.00 5.63 78 LEU A O 1
ATOM 626 N N . TYR A 1 79 ? 26.149 24.357 36.877 1.00 4.67 79 TYR A N 1
ATOM 627 C CA . TYR A 1 79 ? 25.785 23.035 37.367 1.00 3.71 79 TYR A CA 1
ATOM 628 C C . TYR A 1 79 ? 24.825 22.320 36.425 1.00 3.75 79 TYR A C 1
ATOM 629 O O . TYR A 1 79 ? 23.634 22.632 36.377 1.00 4.78 79 TYR A O 1
ATOM 638 N N . LEU A 1 80 ? 25.358 21.359 35.676 1.00 4.13 80 LEU A N 1
ATOM 639 C CA . LEU A 1 80 ? 24.562 20.590 34.728 1.00 3.92 80 LEU A CA 1
ATOM 640 C C . LEU A 1 80 ? 23.985 19.378 35.467 1.00 4.06 80 LEU A C 1
ATOM 641 O O . LEU A 1 80 ? 24.733 18.531 35.964 1.00 4.40 80 LEU A O 1
ATOM 646 N N . GLY A 1 81 ? 22.657 19.317 35.550 1.00 3.94 81 GLY A N 1
ATOM 647 C CA . GLY A 1 81 ? 21.986 18.226 36.245 1.00 4.87 81 GLY A CA 1
ATOM 648 C C . GLY A 1 81 ? 21.741 18.585 37.701 1.00 6.66 81 GLY A C 1
ATOM 649 O O . GLY A 1 81 ? 21.831 17.740 38.591 1.00 8.06 81 GLY A O 1
ATOM 650 N N . ILE A 1 82 ? 21.406 19.847 37.935 1.00 5.99 82 ILE A N 1
ATOM 651 C CA . ILE A 1 82 ? 21.179 20.378 39.274 1.00 7.26 82 ILE A CA 1
ATOM 652 C C . ILE A 1 82 ? 20.092 19.724 40.136 1.00 8.22 82 ILE A C 1
ATOM 653 O O . ILE A 1 82 ? 20.168 19.774 41.365 1.00 7.29 82 ILE A O 1
ATOM 658 N N . ALA A 1 83 ? 19.096 19.099 39.517 1.00 7.68 83 ALA A N 1
ATOM 659 C CA . ALA A 1 83 ? 18.015 18.485 40.290 1.00 7.92 83 ALA A CA 1
ATOM 660 C C . ALA A 1 83 ? 18.338 17.153 40.977 1.00 8.86 83 ALA A C 1
ATOM 661 O O . ALA A 1 83 ? 17.672 16.783 41.943 1.00 11.05 83 ALA A O 1
ATOM 663 N N . SER A 1 84 ? 19.358 16.442 40.509 1.00 8.43 84 SER A N 1
ATOM 664 C CA . SER A 1 84 ? 19.693 15.143 41.095 1.00 7.77 84 SER A CA 1
ATOM 665 C C . SER A 1 84 ? 20.215 15.184 42.530 1.00 6.45 84 SER A C 1
ATOM 666 O O . SER A 1 84 ? 21.157 15.908 42.842 1.00 8.29 84 SER A O 1
ATOM 669 N N . GLY A 1 85 ? 19.592 14.392 43.398 1.00 7.37 85 GLY A N 1
ATOM 670 C CA . GLY A 1 85 ? 20.021 14.313 44.783 1.00 7.24 85 GLY A CA 1
ATOM 671 C C . GLY A 1 85 ? 19.885 15.571 45.618 1.00 7.54 85 GLY A C 1
ATOM 672 O O . GLY A 1 85 ? 19.090 16.460 45.317 1.00 9.90 85 GLY A O 1
ATOM 673 N N . THR A 1 86 ? 20.680 15.632 46.682 1.00 7.48 86 THR A N 1
ATOM 674 C CA . THR A 1 86 ? 20.682 16.756 47.612 1.00 6.82 86 THR A CA 1
ATOM 675 C C . THR A 1 86 ? 21.884 17.667 47.384 1.00 6.97 86 THR A C 1
ATOM 676 O O . THR A 1 86 ? 22.087 18.638 48.109 1.00 7.28 86 THR A O 1
ATOM 680 N N . THR A 1 87 ? 22.674 17.360 46.366 1.00 6.90 87 THR A N 1
ATOM 681 C CA . THR A 1 87 ? 23.879 18.124 46.089 1.00 6.20 87 THR A CA 1
ATOM 682 C C . THR A 1 87 ? 23.715 19.631 45.912 1.00 5.97 87 THR A C 1
ATOM 683 O O . THR A 1 87 ? 24.520 20.406 46.432 1.00 6.83 87 THR A O 1
ATOM 687 N N . ALA A 1 88 ? 22.680 20.055 45.194 1.00 6.13 88 ALA A N 1
ATOM 688 C CA . ALA A 1 88 ? 22.473 21.480 44.964 1.00 6.22 88 ALA A CA 1
ATOM 689 C C . ALA A 1 88 ? 22.409 22.281 46.260 1.00 5.87 88 ALA A C 1
ATOM 690 O O . ALA A 1 88 ? 23.001 23.356 46.365 1.00 5.38 88 ALA A O 1
ATOM 692 N N . SER A 1 89 ? 21.699 21.755 47.252 1.00 5.21 89 SER A N 1
ATOM 693 C CA . SER A 1 89 ? 21.562 22.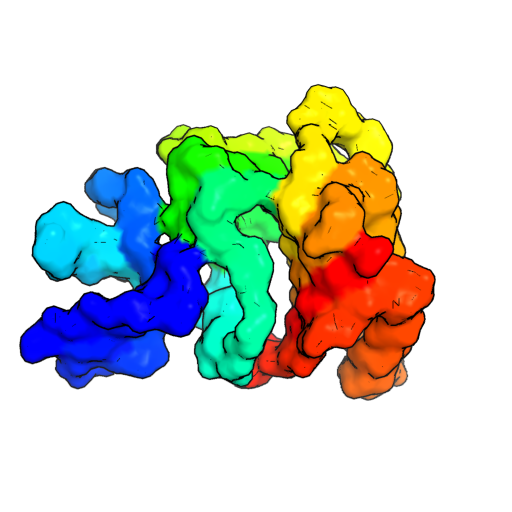468 48.516 1.00 5.00 89 SER A CA 1
ATOM 694 C C . SER A 1 89 ? 22.907 22.659 49.215 1.00 5.83 89 SER A C 1
ATOM 695 O O . SER A 1 89 ? 23.182 23.720 49.777 1.00 6.56 89 SER A O 1
ATOM 698 N N . HIS A 1 90 ? 23.750 21.632 49.172 1.00 5.92 90 HIS A N 1
ATOM 699 C CA . HIS A 1 90 ? 25.057 21.710 49.811 1.00 5.97 90 HIS A CA 1
ATOM 700 C C . HIS A 1 90 ? 26.009 22.638 49.054 1.00 5.96 90 HIS A C 1
ATOM 701 O O . HIS A 1 90 ? 26.784 23.381 49.667 1.00 5.84 90 HIS A O 1
ATOM 708 N N . VAL A 1 91 ? 25.957 22.596 47.726 1.00 4.34 91 VAL A N 1
ATOM 709 C CA . VAL A 1 91 ? 26.800 23.469 46.920 1.00 4.67 91 VAL A CA 1
ATOM 710 C C . VAL A 1 91 ? 26.374 24.917 47.196 1.00 5.17 91 VAL A C 1
ATOM 711 O O . VAL A 1 91 ? 27.213 25.823 47.259 1.00 4.23 91 VAL A O 1
ATOM 715 N N . SER A 1 92 ? 25.069 25.129 47.371 1.00 4.87 92 SER A N 1
ATOM 716 C CA . SER A 1 92 ? 24.538 26.456 47.680 1.00 5.66 92 SER A CA 1
ATOM 717 C C . SER A 1 92 ? 25.076 26.929 49.037 1.00 5.05 92 SER A C 1
ATOM 718 O O . SER A 1 92 ? 25.469 28.086 49.186 1.00 5.56 92 SER A O 1
ATOM 721 N N . ASP A 1 93 ? 25.096 26.031 50.019 1.00 5.22 93 ASP A N 1
ATOM 722 C CA . ASP A 1 93 ? 25.620 26.360 51.347 1.00 5.52 93 ASP A CA 1
ATOM 723 C C . ASP A 1 93 ? 27.090 26.791 51.262 1.00 5.16 93 ASP A C 1
ATOM 724 O O . ASP A 1 93 ? 27.500 27.775 51.875 1.00 6.65 93 ASP A O 1
ATOM 729 N N . ILE A 1 94 ? 27.882 26.040 50.501 1.00 5.46 94 ILE A N 1
ATOM 730 C CA . ILE A 1 94 ? 29.309 26.312 50.364 1.00 6.39 94 ILE A CA 1
ATOM 731 C C . ILE A 1 94 ? 29.614 27.617 49.635 1.00 6.71 94 ILE A C 1
ATOM 732 O O . ILE A 1 94 ? 30.387 28.444 50.121 1.00 7.77 94 ILE A O 1
ATOM 737 N N . VAL A 1 95 ? 29.006 27.796 48.469 1.00 6.70 95 VAL A N 1
ATOM 738 C CA . VAL A 1 95 ? 29.223 28.993 47.665 1.00 9.31 95 VAL A CA 1
ATOM 739 C C . VAL A 1 95 ? 28.803 30.268 48.403 1.00 9.28 95 VAL A C 1
ATOM 740 O O . VAL A 1 95 ? 29.456 31.306 48.293 1.00 9.20 95 VAL A O 1
ATOM 744 N N . GLY A 1 96 ? 27.717 30.184 49.161 1.00 9.07 96 GLY A N 1
ATOM 745 C CA . GLY A 1 96 ? 27.262 31.343 49.910 1.00 8.19 96 GLY A CA 1
ATOM 746 C C . GLY A 1 96 ? 26.636 32.432 49.061 1.00 7.78 96 GLY A C 1
ATOM 747 O O . GLY A 1 96 ? 26.495 32.284 47.846 1.00 9.27 96 GLY A O 1
ATOM 748 N N . TRP A 1 97 ? 26.273 33.541 49.700 1.00 9.46 97 TRP A N 1
ATOM 749 C CA . TRP A 1 97 ? 25.630 34.653 49.006 1.00 9.29 97 TRP A CA 1
ATOM 750 C C . TRP A 1 97 ? 26.521 35.408 48.028 1.00 9.09 97 TRP A C 1
ATOM 751 O O . TRP A 1 97 ? 26.020 36.073 47.121 1.00 10.05 97 TRP A O 1
ATOM 762 N N . GLU A 1 98 ? 27.835 35.311 48.200 1.00 10.23 98 GLU A N 1
ATOM 763 C CA . GLU A 1 98 ? 28.746 36.015 47.308 1.00 12.12 98 GLU A CA 1
ATOM 764 C C . GLU A 1 98 ? 29.005 35.261 46.010 1.00 11.11 98 GLU A C 1
ATOM 765 O O . GLU A 1 98 ? 29.571 35.812 45.065 1.00 12.47 98 GLU A O 1
ATOM 771 N N . GLY A 1 99 ? 28.584 34.002 45.966 1.00 9.70 99 GLY A N 1
ATOM 772 C CA . GLY A 1 99 ? 28.767 33.206 44.767 1.00 10.34 99 GLY A CA 1
ATOM 773 C C . GLY A 1 99 ? 27.444 33.013 44.053 1.00 9.95 99 GLY A C 1
ATOM 774 O O . GLY A 1 99 ? 26.431 33.599 44.436 1.00 10.55 99 GLY A O 1
ATOM 775 N N . LYS A 1 100 ? 27.441 32.196 43.007 1.00 9.43 100 LYS A N 1
ATOM 776 C CA . LYS A 1 100 ? 26.216 31.953 42.266 1.00 7.49 100 LYS A CA 1
ATOM 777 C C . LYS A 1 100 ? 26.288 30.617 41.548 1.00 8.15 100 LYS A C 1
ATOM 778 O O . LYS A 1 100 ? 27.356 30.204 41.090 1.00 8.35 100 LYS A O 1
ATOM 784 N N . ILE A 1 101 ? 25.142 29.953 41.453 1.00 7.30 101 ILE A N 1
ATOM 785 C CA . ILE A 1 101 ? 25.041 28.649 40.816 1.00 6.76 101 ILE A CA 1
ATOM 786 C C . ILE A 1 101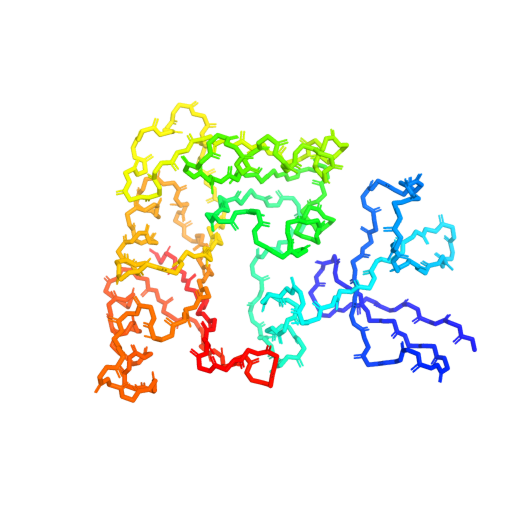 ? 23.984 28.690 39.733 1.00 6.59 101 ILE A C 1
ATOM 787 O O . ILE A 1 101 ? 22.827 29.023 39.993 1.00 7.29 101 ILE A O 1
ATOM 792 N N . PHE A 1 102 ? 24.384 28.358 38.513 1.00 5.52 102 PHE A N 1
ATOM 793 C CA . PHE A 1 102 ? 23.463 28.342 37.391 1.00 5.26 102 PHE A CA 1
ATOM 794 C C . PHE A 1 102 ? 23.155 26.878 37.109 1.00 4.87 102 PHE A C 1
ATOM 795 O O . PHE A 1 102 ? 24.014 26.136 36.632 1.00 6.52 102 PHE A O 1
ATOM 803 N N . GLY A 1 103 ? 21.928 26.467 37.425 1.00 4.77 103 GLY A N 1
ATOM 804 C CA . GLY A 1 103 ? 21.536 25.076 37.254 1.00 5.77 103 GLY A CA 1
ATOM 805 C C . GLY A 1 103 ? 20.750 24.766 36.001 1.00 6.70 103 GLY A C 1
ATOM 806 O O . GLY A 1 103 ? 19.694 25.344 35.766 1.00 9.49 103 GLY A O 1
ATOM 807 N N . ILE A 1 104 ? 21.250 23.819 35.214 1.00 6.61 104 ILE A N 1
ATOM 808 C CA . ILE A 1 104 ? 20.618 23.438 33.957 1.00 6.30 104 ILE A CA 1
ATOM 809 C C . ILE A 1 104 ? 19.902 22.087 33.982 1.00 5.22 104 ILE A C 1
ATOM 810 O O . ILE A 1 104 ? 20.464 21.074 34.406 1.00 6.50 104 ILE A O 1
ATOM 815 N N . GLU A 1 105 ? 18.655 22.091 33.524 1.00 4.88 105 GLU A N 1
ATOM 816 C CA . GLU A 1 105 ? 17.850 20.879 33.394 1.00 5.26 105 GLU A CA 1
ATOM 817 C C . GLU A 1 105 ? 17.091 21.045 32.079 1.00 6.08 105 GLU A C 1
ATOM 818 O O . GLU A 1 105 ? 16.744 22.165 31.701 1.00 5.91 105 GLU A O 1
ATOM 824 N N . PHE A 1 106 ? 16.836 19.944 31.378 1.00 6.87 106 PHE A N 1
ATOM 825 C CA . PHE A 1 106 ? 16.131 20.020 30.097 1.00 8.37 106 PHE A CA 1
ATOM 826 C C . PHE A 1 106 ? 14.610 19.908 30.192 1.00 8.76 106 PHE A C 1
ATOM 827 O O . PHE A 1 106 ? 13.903 20.231 29.242 1.00 9.96 106 PHE A O 1
ATOM 835 N N . SER A 1 107 ? 14.109 19.454 31.334 1.00 8.62 107 SER A N 1
ATOM 836 C CA . SER A 1 107 ? 12.672 19.284 31.523 1.00 10.16 107 SER A CA 1
ATOM 837 C C . SER A 1 107 ? 12.017 20.390 32.341 1.00 10.75 107 SER A C 1
ATOM 838 O O . SER A 1 107 ? 12.379 20.618 33.495 1.00 10.74 107 SER A O 1
ATOM 841 N N . PRO A 1 108 ? 11.040 21.097 31.754 1.00 9.68 108 PRO A N 1
ATOM 842 C CA . PRO A 1 108 ? 10.379 22.163 32.513 1.00 10.72 108 PRO A CA 1
ATOM 843 C C . PRO A 1 108 ? 9.731 21.597 33.772 1.00 10.78 108 PRO A C 1
ATOM 844 O O . PRO A 1 108 ? 9.670 22.262 34.805 1.00 12.73 108 PRO A O 1
ATOM 848 N N . ARG A 1 109 ? 9.251 20.359 33.679 1.00 12.60 109 ARG A N 1
ATOM 849 C CA . ARG A 1 109 ? 8.607 19.716 34.814 1.00 13.01 109 ARG A CA 1
ATOM 850 C C . ARG A 1 109 ? 9.596 19.471 35.951 1.00 12.01 109 ARG A C 1
ATOM 851 O O . ARG A 1 109 ? 9.260 19.652 37.121 1.00 12.78 109 ARG A O 1
ATOM 859 N N . VAL A 1 110 ? 10.812 19.058 35.610 1.00 11.67 110 VAL A N 1
ATOM 860 C CA . VAL A 1 110 ? 11.831 18.818 36.625 1.00 12.33 110 VAL A CA 1
ATOM 861 C C . VAL A 1 110 ? 12.185 20.135 37.317 1.00 11.82 110 VAL A C 1
ATOM 862 O O . VAL A 1 110 ? 12.355 20.1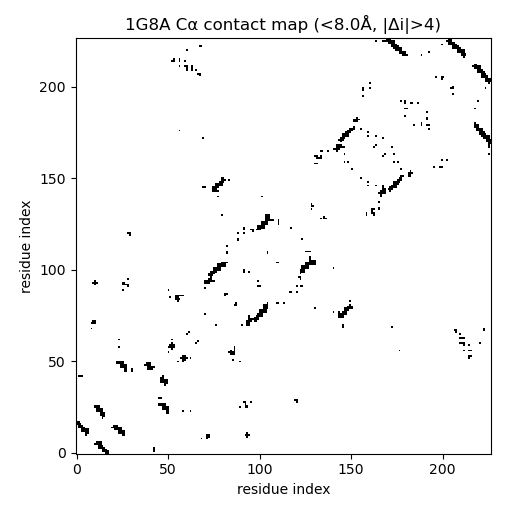77 38.536 1.00 11.79 110 VAL A O 1
ATOM 866 N N . LEU A 1 111 ? 12.286 21.213 36.544 1.00 13.07 111 LEU A N 1
ATOM 867 C CA . LEU A 1 111 ? 12.605 22.516 37.121 1.00 13.87 111 LEU A CA 1
ATOM 868 C C . LEU A 1 111 ? 11.477 23.014 38.016 1.00 14.34 111 LEU A C 1
ATOM 869 O O . LEU A 1 111 ? 11.721 23.608 39.067 1.00 14.57 111 LEU A O 1
ATOM 874 N N . ARG A 1 112 ? 10.240 22.770 37.599 1.00 15.33 112 ARG A N 1
ATOM 875 C CA . ARG A 1 112 ? 9.087 23.203 38.379 1.00 16.14 112 ARG A CA 1
ATOM 876 C C . ARG A 1 112 ? 9.059 22.487 39.726 1.00 15.64 112 ARG A C 1
ATOM 877 O O . ARG A 1 112 ? 8.750 23.088 40.755 1.00 15.87 112 ARG A O 1
ATOM 885 N N . GLU A 1 113 ? 9.390 21.200 39.714 1.00 15.85 113 GLU A N 1
ATOM 886 C CA . GLU A 1 113 ? 9.402 20.401 40.934 1.00 17.73 113 GLU A CA 1
ATOM 887 C C . GLU A 1 113 ? 10.590 20.747 41.833 1.00 17.25 113 GLU A C 1
ATOM 888 O O . GLU A 1 113 ? 10.615 20.388 43.010 1.00 18.09 113 GLU A O 1
ATOM 894 N N . LEU A 1 114 ? 11.564 21.458 41.273 1.00 15.70 114 LEU A N 1
ATOM 895 C CA . LEU A 1 114 ? 12.760 21.855 42.010 1.00 15.75 114 LEU A CA 1
ATOM 896 C C . LEU A 1 114 ? 12.525 23.146 42.796 1.00 15.04 114 LEU A C 1
ATOM 897 O O . LEU A 1 114 ? 13.289 23.487 43.695 1.00 15.64 114 LEU A O 1
ATOM 902 N N . VAL A 1 115 ? 11.456 23.858 42.459 1.00 15.87 115 VAL A N 1
ATOM 903 C CA . VAL A 1 115 ? 11.130 25.120 43.117 1.00 16.46 115 VAL A CA 1
ATOM 904 C C . VAL A 1 115 ? 11.129 25.094 44.649 1.00 16.50 115 VAL A C 1
ATOM 905 O O . VAL A 1 115 ? 11.778 25.924 45.285 1.00 16.24 115 VAL A O 1
ATOM 909 N N . PRO A 1 116 ? 10.408 24.142 45.262 1.00 17.97 116 PRO A N 1
ATOM 910 C CA . PRO A 1 116 ? 10.365 24.073 46.727 1.00 18.49 116 PRO A CA 1
ATOM 911 C C . PRO A 1 116 ? 11.711 23.854 47.419 1.00 19.31 116 PRO A C 1
ATOM 912 O O . PRO A 1 116 ? 11.862 24.158 48.602 1.00 20.86 116 PRO A O 1
ATOM 916 N N . ILE A 1 117 ? 12.689 23.335 46.685 1.00 18.30 117 ILE A N 1
ATOM 917 C CA . ILE A 1 117 ? 14.003 23.085 47.262 1.00 19.21 117 ILE A CA 1
ATOM 918 C C . ILE A 1 117 ? 14.954 24.281 47.139 1.00 18.12 117 ILE A C 1
ATOM 919 O O . ILE A 1 117 ? 15.796 24.498 48.011 1.00 18.69 117 ILE A O 1
ATOM 924 N N . VAL A 1 118 ? 14.814 25.067 46.076 1.00 17.04 118 VAL A N 1
ATOM 925 C CA . VAL A 1 118 ? 15.702 26.210 45.875 1.00 16.64 118 VAL A CA 1
ATOM 926 C C . VAL A 1 118 ? 15.085 27.601 45.974 1.00 15.78 118 VAL A C 1
ATOM 927 O O . VAL A 1 118 ? 15.807 28.594 45.892 1.00 15.30 118 VAL A O 1
ATOM 931 N N . GLU A 1 119 ? 13.771 27.685 46.159 1.00 16.37 119 GLU A N 1
ATOM 932 C CA . GLU A 1 119 ? 13.109 28.985 46.228 1.00 16.17 119 GLU A CA 1
ATOM 933 C C . GLU A 1 119 ? 13.747 29.986 47.192 1.00 15.01 119 GLU A C 1
ATOM 934 O O . GLU A 1 119 ? 13.788 31.182 46.901 1.00 15.16 119 GLU A O 1
ATOM 940 N N . GLU A 1 120 ? 14.247 29.514 48.330 1.00 12.75 120 GLU A N 1
ATOM 941 C CA . GLU A 1 120 ? 14.882 30.413 49.288 1.00 11.30 120 GLU A CA 1
ATOM 942 C C . GLU A 1 120 ? 16.374 30.575 49.024 1.00 9.43 120 GLU A C 1
ATOM 943 O O . GLU A 1 120 ? 16.986 31.555 49.449 1.00 8.68 120 GLU A O 1
ATOM 949 N N . ARG A 1 121 ? 16.956 29.602 48.333 1.00 8.55 121 ARG A N 1
ATOM 950 C CA . ARG A 1 121 ? 18.376 29.641 48.002 1.00 7.84 121 ARG A CA 1
ATOM 951 C C . ARG A 1 121 ? 18.539 30.470 46.736 1.00 7.59 121 ARG A C 1
ATOM 952 O O . ARG A 1 121 ? 18.725 29.938 45.641 1.00 7.84 121 ARG A O 1
ATOM 960 N N . ARG A 1 122 ? 18.466 31.786 46.909 1.00 8.22 122 ARG A N 1
ATOM 961 C CA . ARG A 1 122 ? 18.561 32.731 45.809 1.00 9.54 122 ARG A CA 1
ATOM 962 C C . ARG A 1 122 ? 19.909 32.750 45.106 1.00 8.67 122 ARG A C 1
ATOM 963 O O . ARG A 1 122 ? 20.059 33.438 44.098 1.00 9.29 122 ARG A O 1
ATOM 971 N N . ASN A 1 123 ? 20.897 32.028 45.633 1.00 6.80 123 ASN A N 1
ATOM 972 C CA . ASN A 1 123 ? 22.188 31.991 44.954 1.00 6.34 123 ASN A CA 1
ATOM 973 C C . ASN A 1 123 ? 22.174 30.895 43.885 1.00 6.50 123 ASN A C 1
ATOM 974 O O . ASN A 1 123 ? 23.185 30.624 43.237 1.00 7.17 123 ASN A O 1
ATOM 979 N N . ILE A 1 124 ? 21.010 30.274 43.705 1.00 6.52 124 ILE A N 1
ATOM 980 C CA . ILE A 1 124 ? 20.819 29.257 42.675 1.00 5.99 124 ILE A CA 1
ATOM 981 C C . ILE A 1 124 ? 19.861 29.842 41.642 1.00 5.99 124 ILE A C 1
ATOM 982 O O . ILE A 1 124 ? 18.788 30.340 41.988 1.00 8.23 124 ILE A O 1
ATOM 987 N N . VAL A 1 125 ? 20.256 29.785 40.377 1.00 6.84 125 VAL A N 1
ATOM 988 C CA . VAL A 1 125 ? 19.437 30.285 39.280 1.00 7.57 125 VAL A CA 1
ATOM 989 C C . VAL A 1 125 ? 19.071 29.090 38.396 1.00 7.51 125 VAL A C 1
ATOM 990 O O . VAL A 1 125 ? 19.906 28.598 37.635 1.00 7.54 125 VAL A O 1
ATOM 994 N N . PRO A 1 126 ? 17.826 28.588 38.504 1.00 7.26 126 PRO A N 1
ATOM 995 C CA . PRO A 1 126 ? 17.409 27.444 37.682 1.00 8.38 126 PRO A CA 1
ATOM 996 C C . PRO A 1 126 ? 17.172 27.888 36.246 1.00 8.87 126 PRO A C 1
ATOM 997 O O . PRO A 1 126 ? 16.436 28.848 36.001 1.00 10.53 126 PRO A O 1
ATOM 1001 N N . ILE A 1 127 ? 17.781 27.178 35.303 1.00 8.47 127 ILE A N 1
ATOM 1002 C CA . ILE A 1 127 ? 17.675 27.515 33.890 1.00 8.45 127 ILE A CA 1
ATOM 1003 C C . ILE A 1 127 ? 17.331 26.301 33.028 1.00 8.12 127 ILE A C 1
ATOM 1004 O O . ILE A 1 127 ? 17.929 25.234 33.179 1.00 7.12 127 ILE A O 1
ATOM 1009 N N . LEU A 1 128 ? 16.359 26.466 32.135 1.00 7.13 128 LEU A N 1
ATOM 1010 C CA . LEU A 1 128 ? 15.964 25.389 31.236 1.00 7.75 128 LEU A CA 1
ATOM 1011 C C . LEU A 1 128 ? 16.965 25.375 30.092 1.00 7.23 128 LEU A C 1
ATOM 1012 O O . LEU A 1 128 ? 17.232 26.412 29.482 1.00 10.07 128 LEU A O 1
ATOM 1017 N N . GLY A 1 129 ? 17.526 24.213 29.793 1.00 6.55 129 GLY A N 1
ATOM 1018 C CA . GLY A 1 129 ? 18.479 24.146 28.707 1.00 8.36 129 GLY A CA 1
ATOM 1019 C C . GLY A 1 129 ? 18.919 22.741 28.377 1.00 7.64 129 GLY A C 1
ATOM 1020 O O . GLY A 1 129 ? 18.801 21.826 29.195 1.00 8.15 129 GLY A O 1
ATOM 1021 N N . ASP A 1 130 ? 19.416 22.579 27.155 1.00 9.05 130 ASP A N 1
ATOM 1022 C CA . ASP A 1 130 ? 19.920 21.303 26.674 1.00 9.83 130 ASP A CA 1
ATOM 1023 C C . ASP A 1 130 ? 21.436 21.392 26.825 1.00 8.11 130 ASP A C 1
ATOM 1024 O O . ASP A 1 130 ? 22.098 22.099 26.066 1.00 9.46 130 ASP A O 1
ATOM 1029 N N . ALA A 1 131 ? 21.979 20.680 27.808 1.00 8.24 131 ALA A N 1
ATOM 1030 C CA . ALA A 1 131 ? 23.412 20.714 28.080 1.00 7.60 131 ALA A CA 1
ATOM 1031 C C . ALA A 1 131 ? 24.302 20.362 26.885 1.00 7.25 131 ALA A C 1
ATOM 1032 O O . ALA A 1 131 ? 25.490 20.691 26.881 1.00 6.79 131 ALA A O 1
ATOM 1034 N N . THR A 1 132 ? 23.744 19.700 25.874 1.00 7.87 132 THR A N 1
ATOM 1035 C CA . THR A 1 132 ? 24.539 19.347 24.696 1.00 9.30 132 THR A CA 1
ATOM 1036 C C . THR A 1 132 ? 24.690 20.545 23.757 1.00 8.72 132 THR A C 1
ATOM 1037 O O . THR A 1 132 ? 25.523 20.529 22.848 1.00 10.80 132 THR A O 1
ATOM 1041 N N . LYS A 1 133 ? 23.887 21.582 23.992 1.00 9.28 133 LYS A N 1
ATOM 1042 C CA . LYS A 1 133 ? 23.918 22.800 23.180 1.00 8.99 133 LYS A CA 1
ATOM 1043 C C . LYS A 1 133 ? 24.105 24.006 24.099 1.00 8.75 133 LYS A C 1
ATOM 1044 O O . LYS A 1 133 ? 23.213 24.846 24.237 1.00 9.48 133 LYS A O 1
ATOM 1050 N N . PRO A 1 134 ? 25.281 24.114 24.731 1.00 8.03 134 PRO A N 1
ATOM 1051 C CA . PRO A 1 134 ? 25.586 25.216 25.647 1.00 8.93 134 PRO A CA 1
ATOM 1052 C C . PRO A 1 134 ? 25.347 26.630 25.125 1.00 9.68 134 PRO A C 1
ATOM 1053 O O . PRO A 1 134 ? 25.011 27.529 25.895 1.00 9.14 134 PRO A O 1
ATOM 1057 N N . GLU A 1 135 ? 25.503 26.828 23.822 1.00 10.75 135 GLU A N 1
ATOM 1058 C CA . GLU A 1 135 ? 25.312 28.152 23.246 1.00 12.31 135 GLU A CA 1
ATOM 1059 C C . GLU A 1 135 ? 23.912 28.725 23.468 1.00 11.99 135 GLU A C 1
ATOM 1060 O O . GLU A 1 135 ? 23.733 29.941 23.525 1.00 12.32 135 GLU A O 1
ATOM 1066 N N . GLU A 1 136 ? 22.923 27.855 23.621 1.00 12.04 136 GLU A N 1
ATOM 1067 C CA . GLU A 1 136 ? 21.551 28.314 23.797 1.00 11.51 136 GLU A CA 1
ATOM 1068 C C . GLU A 1 136 ? 21.266 29.124 25.062 1.00 10.99 136 GLU A C 1
ATOM 1069 O O . GLU A 1 136 ? 20.305 29.890 25.095 1.00 10.45 136 GLU A O 1
ATOM 1075 N N . TYR A 1 137 ? 22.084 28.977 26.102 1.00 10.05 137 TYR A N 1
ATOM 1076 C CA . TYR A 1 137 ? 21.852 29.749 27.319 1.00 8.92 137 TYR A CA 1
ATOM 1077 C C . TYR A 1 137 ? 22.950 30.770 27.629 1.00 9.18 137 TYR A C 1
ATOM 1078 O O . TYR A 1 137 ? 23.110 31.205 28.770 1.00 9.02 137 TYR A O 1
ATOM 1087 N N . ARG A 1 138 ? 23.670 31.192 26.590 1.00 11.45 138 ARG A N 1
ATOM 1088 C CA . ARG A 1 138 ? 24.766 32.152 26.738 1.00 12.15 138 ARG A CA 1
ATOM 1089 C C . ARG A 1 138 ? 24.380 33.534 27.264 1.00 12.39 138 ARG A C 1
ATOM 1090 O O . ARG A 1 138 ? 25.214 34.236 27.831 1.00 12.29 138 ARG A O 1
ATOM 1098 N N . ALA A 1 139 ? 23.129 33.938 27.075 1.00 13.25 139 ALA A N 1
ATOM 1099 C CA . ALA A 1 139 ? 22.701 35.253 27.544 1.00 13.34 139 ALA A CA 1
ATOM 1100 C C . ALA A 1 139 ? 22.435 35.265 29.045 1.00 14.22 139 ALA A C 1
ATOM 1101 O O . ALA A 1 139 ? 22.446 36.322 29.678 1.00 16.39 139 ALA A O 1
ATOM 1103 N N . LEU A 1 140 ? 22.221 34.085 29.615 1.00 14.73 140 LEU A N 1
ATOM 1104 C CA . LEU A 1 140 ? 21.917 33.966 31.036 1.00 15.43 140 LEU A CA 1
ATOM 1105 C C . LEU A 1 140 ? 23.121 33.608 31.900 1.00 14.21 140 LEU A C 1
ATOM 1106 O O . LEU A 1 140 ? 23.368 34.235 32.934 1.00 16.39 140 LEU A O 1
ATOM 1111 N N . VAL A 1 141 ? 23.872 32.603 31.467 1.00 10.70 141 VAL A N 1
ATOM 1112 C CA . VAL A 1 141 ? 25.034 32.129 32.209 1.00 8.45 141 VAL A CA 1
ATOM 1113 C C . VAL A 1 141 ? 26.304 32.895 31.839 1.00 6.83 141 VAL A C 1
ATOM 1114 O O . VAL A 1 141 ? 26.642 33.019 30.664 1.00 7.56 141 VAL A O 1
ATOM 1118 N N . PRO A 1 142 ? 27.026 33.415 32.845 1.00 6.42 142 PRO A N 1
ATOM 1119 C CA . PRO A 1 142 ? 28.262 34.171 32.623 1.00 6.22 142 PRO A CA 1
ATOM 1120 C C . PRO A 1 142 ? 29.448 33.224 32.588 1.00 5.72 142 PRO A C 1
ATOM 1121 O O . PRO A 1 142 ? 29.280 32.006 32.642 1.00 6.84 142 PRO A O 1
ATOM 1125 N N . LYS A 1 143 ? 30.648 33.785 32.488 1.00 6.77 143 LYS A N 1
ATOM 1126 C CA . LYS A 1 143 ? 31.845 32.960 32.531 1.00 8.08 143 LYS A CA 1
ATOM 1127 C C . LYS A 1 143 ? 31.874 32.496 33.982 1.00 7.73 143 LYS A C 1
ATOM 1128 O O . LYS A 1 143 ? 31.615 33.291 34.894 1.00 9.51 143 LYS A O 1
ATOM 1134 N N . VAL A 1 144 ? 32.182 31.221 34.200 1.00 6.62 144 VAL A N 1
ATOM 1135 C CA . VAL A 1 144 ? 32.205 30.667 35.552 1.00 5.94 144 VAL A CA 1
ATOM 1136 C C . VAL A 1 144 ? 33.560 30.125 35.996 1.00 5.50 144 VAL A C 1
ATOM 1137 O O . VAL A 1 144 ? 34.467 29.913 35.183 1.00 6.31 144 VAL A O 1
ATOM 1141 N N . ASP A 1 145 ? 33.686 29.907 37.302 1.00 4.08 145 ASP A N 1
ATOM 1142 C CA . ASP A 1 145 ? 34.911 29.376 37.893 1.00 5.52 145 ASP A CA 1
ATOM 1143 C C . ASP A 1 145 ? 34.925 27.848 37.865 1.00 5.11 145 ASP A C 1
ATOM 1144 O O . ASP A 1 145 ? 35.988 27.232 37.794 1.00 5.04 145 ASP A O 1
ATOM 1149 N N . VAL A 1 146 ? 33.742 27.247 37.935 1.00 5.52 146 VAL A N 1
ATOM 1150 C CA . VAL A 1 146 ? 33.613 25.797 37.980 1.00 4.86 146 VAL A CA 1
ATOM 1151 C C . VAL A 1 146 ? 32.384 25.292 37.247 1.00 4.79 146 VAL A C 1
ATOM 1152 O O . VAL A 1 146 ? 31.342 25.945 37.230 1.00 4.97 146 VAL A O 1
ATOM 1156 N N . ILE A 1 147 ? 32.526 24.130 36.621 1.00 4.43 147 ILE A N 1
ATOM 1157 C CA . ILE A 1 147 ? 31.402 23.470 35.979 1.00 4.57 147 ILE A CA 1
ATOM 1158 C C . ILE A 1 147 ? 31.294 22.137 36.706 1.00 4.87 147 ILE A C 1
ATOM 1159 O O . ILE A 1 147 ? 32.285 21.414 36.819 1.00 4.57 147 ILE A O 1
ATOM 1164 N N . PHE A 1 148 ? 30.118 21.845 37.256 1.00 3.76 148 PHE A N 1
ATOM 1165 C CA . PHE A 1 148 ? 29.892 20.555 37.900 1.00 4.23 148 PHE A CA 1
ATOM 1166 C C . PHE A 1 148 ? 28.836 19.889 37.039 1.00 4.27 148 PHE A C 1
ATOM 1167 O O . PHE A 1 148 ? 27.800 20.488 36.744 1.00 3.80 148 PHE A O 1
ATOM 1175 N N . GLU A 1 149 ? 29.099 18.648 36.643 1.00 3.04 149 GLU A N 1
ATOM 1176 C CA . GLU A 1 149 ? 28.197 17.916 35.771 1.00 3.41 149 GLU A CA 1
ATOM 1177 C C . GLU A 1 149 ? 27.819 16.523 36.264 1.00 3.76 149 GLU A C 1
ATOM 1178 O O . GLU A 1 149 ? 28.678 15.725 36.637 1.00 3.84 149 GLU A O 1
ATOM 1184 N N . ASP A 1 150 ? 26.517 16.255 36.267 1.00 3.39 150 ASP A N 1
ATOM 1185 C CA . ASP A 1 150 ? 25.974 14.956 36.643 1.00 4.50 150 ASP A CA 1
ATOM 1186 C C . ASP A 1 150 ? 24.877 14.714 35.616 1.00 5.99 150 ASP A C 1
ATOM 1187 O O . ASP A 1 150 ? 23.695 14.972 35.865 1.00 6.23 150 ASP A O 1
ATOM 1192 N N . VAL A 1 151 ? 25.301 14.252 34.443 1.00 5.29 151 VAL A N 1
ATOM 1193 C CA . VAL A 1 151 ? 24.413 13.973 33.319 1.00 5.88 151 VAL A CA 1
ATOM 1194 C C . VAL A 1 151 ? 24.743 12.579 32.788 1.00 6.14 151 VAL A C 1
ATOM 1195 O O . VAL A 1 151 ? 25.785 12.373 32.164 1.00 5.80 151 VAL A O 1
ATOM 1199 N N . ALA A 1 152 ? 23.845 11.630 33.042 1.00 6.40 152 ALA A N 1
ATOM 1200 C CA . ALA A 1 152 ? 24.039 10.245 32.621 1.00 7.29 152 ALA A CA 1
ATOM 1201 C C . ALA A 1 152 ? 23.701 10.051 31.151 1.00 9.72 152 ALA A C 1
ATOM 1202 O O . ALA A 1 152 ? 22.701 9.417 30.807 1.00 10.70 152 ALA A O 1
ATOM 1204 N N . GLN A 1 153 ? 24.543 10.608 30.288 1.00 8.56 153 GLN A N 1
ATOM 1205 C CA . GLN A 1 153 ? 24.366 10.513 28.847 1.00 10.28 153 GLN A CA 1
ATOM 1206 C C . GLN A 1 153 ? 25.650 10.031 28.186 1.00 10.06 153 GLN A C 1
ATOM 1207 O O . GLN A 1 153 ? 26.750 10.264 28.684 1.00 7.47 153 GLN A O 1
ATOM 1213 N N . PRO A 1 154 ? 25.524 9.355 27.039 1.00 11.23 154 PRO A N 1
ATOM 1214 C CA . PRO A 1 154 ? 26.684 8.836 26.312 1.00 10.62 154 PRO A CA 1
ATOM 1215 C C . PRO A 1 154 ? 27.761 9.874 25.971 1.00 9.15 154 PRO A C 1
ATOM 1216 O O . PRO A 1 154 ? 28.953 9.578 26.007 1.00 11.33 154 PRO A O 1
ATOM 1220 N N . THR A 1 155 ? 27.339 11.094 25.655 1.00 8.41 155 THR A N 1
ATOM 1221 C CA . THR A 1 155 ? 28.285 12.144 25.279 1.00 7.89 155 THR A CA 1
ATOM 1222 C C . THR A 1 155 ? 28.648 13.092 26.419 1.00 7.64 155 THR A C 1
ATOM 1223 O O . THR A 1 155 ? 29.083 14.216 26.170 1.00 7.86 155 THR A O 1
ATOM 1227 N N . GLN A 1 156 ? 28.514 12.643 27.663 1.00 6.93 156 GLN A N 1
ATOM 1228 C CA . GLN A 1 156 ? 28.799 13.522 28.792 1.00 5.89 156 GLN A CA 1
ATOM 1229 C C . GLN A 1 156 ? 30.181 14.161 28.831 1.00 5.12 156 GLN A C 1
ATOM 1230 O O . GLN A 1 156 ? 30.316 15.283 29.314 1.00 5.62 156 GLN A O 1
ATOM 1236 N N . ALA A 1 157 ? 31.213 13.482 28.339 1.00 6.39 157 ALA A N 1
ATOM 1237 C CA . ALA A 1 157 ? 32.537 14.099 28.349 1.00 4.71 157 ALA A CA 1
ATOM 1238 C C . ALA A 1 157 ? 32.552 15.264 27.357 1.00 5.31 157 ALA A C 1
ATOM 1239 O O . ALA A 1 157 ? 33.110 16.322 27.646 1.00 4.92 157 ALA A O 1
ATOM 1241 N N . LYS A 1 158 ? 31.942 15.059 26.189 1.00 6.21 158 LYS A N 1
ATOM 1242 C CA . LYS A 1 158 ? 31.862 16.104 25.169 1.00 5.49 158 LYS A CA 1
ATOM 1243 C C . LYS A 1 158 ? 31.024 17.265 25.708 1.00 5.31 158 LYS A C 1
ATOM 1244 O O . LYS A 1 158 ? 31.313 18.426 25.431 1.00 4.67 158 LYS A O 1
ATOM 1250 N N . ILE A 1 159 ? 29.988 16.948 26.478 1.00 4.71 159 ILE A N 1
ATOM 1251 C CA . ILE A 1 159 ? 29.145 17.975 27.069 1.00 4.44 159 ILE A CA 1
ATOM 1252 C C . ILE A 1 159 ? 30.008 18.864 27.970 1.00 3.86 159 ILE A C 1
ATOM 1253 O O . ILE A 1 159 ? 29.895 20.092 27.935 1.00 4.21 159 ILE A O 1
ATOM 1258 N N . LEU A 1 160 ? 30.880 18.251 28.768 1.00 4.04 160 LEU A N 1
ATOM 1259 C CA . LEU A 1 160 ? 31.730 19.027 29.663 1.00 4.31 160 LEU A CA 1
ATOM 1260 C C . LEU A 1 160 ? 32.656 19.937 28.865 1.00 4.09 160 LEU A C 1
ATOM 1261 O O . LEU A 1 160 ? 32.798 21.128 29.165 1.00 5.20 160 LEU A O 1
ATOM 1266 N N . ILE A 1 161 ? 33.296 19.373 27.848 1.00 4.78 161 ILE A N 1
ATOM 1267 C CA . ILE A 1 161 ? 34.208 20.139 27.011 1.00 4.62 161 ILE A CA 1
ATOM 1268 C C . ILE A 1 161 ? 33.504 21.299 26.303 1.00 4.54 161 ILE A C 1
ATOM 1269 O O . ILE A 1 161 ? 33.988 22.438 26.327 1.00 4.44 161 ILE A O 1
ATOM 1274 N N . ASP A 1 162 ? 32.361 21.021 25.683 1.00 4.83 162 ASP A N 1
ATOM 1275 C CA . ASP A 1 162 ? 31.632 22.069 24.976 1.00 5.42 162 ASP A CA 1
ATOM 1276 C C . ASP A 1 162 ? 31.157 23.173 25.915 1.00 4.74 162 ASP A C 1
ATOM 1277 O O . ASP A 1 162 ? 31.203 24.350 25.570 1.00 6.27 162 ASP A O 1
ATOM 1282 N N . ASN A 1 163 ? 30.679 22.801 27.097 1.00 5.62 163 ASN A N 1
ATOM 1283 C CA . ASN A 1 163 ? 30.238 23.806 28.053 1.00 4.90 163 ASN A CA 1
ATOM 1284 C C . ASN A 1 163 ? 31.444 24.592 28.560 1.00 4.37 163 ASN A C 1
ATOM 1285 O O . ASN A 1 163 ? 31.355 25.799 28.787 1.00 6.27 163 ASN A O 1
ATOM 1290 N N . ALA A 1 164 ? 32.580 23.924 28.717 1.00 4.54 164 ALA A N 1
ATOM 1291 C CA . ALA A 1 164 ? 33.780 24.601 29.189 1.00 3.52 164 ALA A CA 1
ATOM 1292 C C . ALA A 1 164 ? 34.277 25.601 28.146 1.00 3.78 164 ALA A C 1
ATOM 1293 O O . ALA A 1 164 ? 34.744 26.677 28.490 1.00 3.56 164 ALA A O 1
ATOM 1295 N N . GLU A 1 165 ? 34.152 25.257 26.871 1.00 3.89 165 GLU A N 1
ATOM 1296 C CA . GLU A 1 165 ? 34.613 26.158 25.823 1.00 5.25 165 GLU A CA 1
ATOM 1297 C C . GLU A 1 165 ? 33.793 27.448 25.812 1.00 7.11 165 GLU A C 1
ATOM 1298 O O . GLU A 1 165 ? 34.320 28.522 25.527 1.00 8.38 165 GLU A O 1
ATOM 1304 N N . VAL A 1 166 ? 32.508 27.350 26.132 1.00 6.87 166 VAL A N 1
ATOM 1305 C CA . VAL A 1 166 ? 31.653 28.529 26.143 1.00 6.84 166 VAL A CA 1
ATOM 1306 C C . VAL A 1 166 ? 31.684 29.303 27.459 1.00 7.33 166 VAL A C 1
ATOM 1307 O O . VAL A 1 166 ? 31.724 30.534 27.454 1.00 8.37 166 VAL A O 1
ATOM 1311 N N . TYR A 1 167 ? 31.714 28.591 28.583 1.00 6.30 167 TYR A N 1
ATOM 1312 C CA . TYR A 1 167 ? 31.636 29.248 29.887 1.00 5.95 167 TYR A CA 1
ATOM 1313 C C . TYR A 1 167 ? 32.777 29.225 30.882 1.00 5.69 167 TYR A C 1
ATOM 1314 O O . TYR A 1 167 ? 32.851 30.104 31.742 1.00 5.69 167 TYR A O 1
ATOM 1323 N N . LEU A 1 168 ? 33.653 28.232 30.804 1.00 5.61 168 LEU A N 1
ATOM 1324 C CA . LEU A 1 168 ? 34.706 28.131 31.806 1.00 5.93 168 LEU A CA 1
ATOM 1325 C C . LEU A 1 168 ? 35.890 29.066 31.635 1.00 5.15 168 LEU A C 1
ATOM 1326 O O . LEU A 1 168 ? 36.477 29.157 30.562 1.00 6.02 168 LEU A O 1
ATOM 1331 N N . LYS A 1 169 ? 36.234 29.766 32.710 1.00 5.51 169 LYS A N 1
ATOM 1332 C CA . LYS A 1 169 ? 37.371 30.674 32.693 1.00 5.89 169 LYS A CA 1
ATOM 1333 C C . LYS A 1 169 ? 38.660 29.873 32.572 1.00 6.18 169 LYS A C 1
ATOM 1334 O O . LYS A 1 169 ? 38.723 28.704 32.967 1.00 6.27 169 LYS A O 1
ATOM 1340 N N . ARG A 1 170 ? 39.689 30.510 32.026 1.00 7.42 170 ARG A N 1
ATOM 1341 C CA . ARG A 1 170 ? 40.992 29.877 31.934 1.00 6.66 170 ARG A CA 1
ATOM 1342 C C . ARG A 1 170 ? 41.403 29.680 33.393 1.00 6.11 170 ARG A C 1
ATOM 1343 O O . ARG A 1 170 ? 41.252 30.590 34.211 1.00 6.62 170 ARG A O 1
ATOM 1351 N N . GLY A 1 171 ? 41.915 28.500 33.721 1.00 6.62 171 GLY A N 1
ATOM 1352 C CA . GLY A 1 171 ? 42.305 28.229 35.092 1.00 4.69 171 GLY A CA 1
ATOM 1353 C C . GLY A 1 171 ? 41.152 27.664 35.907 1.00 5.56 171 GLY A C 1
ATOM 1354 O O . GLY A 1 171 ? 41.358 27.194 37.032 1.00 7.95 171 GLY A O 1
ATOM 1355 N N . GLY A 1 172 ? 39.942 27.721 35.350 1.00 4.76 172 GLY A N 1
ATOM 1356 C CA . GLY A 1 172 ? 38.770 27.193 36.032 1.00 5.39 172 GLY A CA 1
ATOM 1357 C C . GLY A 1 172 ? 38.778 25.676 36.057 1.00 4.27 172 GLY A C 1
ATOM 1358 O O . GLY A 1 172 ? 39.582 25.043 35.367 1.00 6.42 172 GLY A O 1
ATOM 1359 N N . TYR A 1 173 ? 37.871 25.091 36.837 1.00 4.29 173 TYR A N 1
ATOM 1360 C CA . TYR A 1 173 ? 37.794 23.643 36.983 1.00 4.57 173 TYR A CA 1
ATOM 1361 C C . TYR A 1 173 ? 36.492 23.014 36.545 1.00 4.67 173 TYR A C 1
ATOM 1362 O O . TYR A 1 173 ? 35.446 23.654 36.498 1.00 4.41 173 TYR A O 1
ATOM 1371 N N . GLY A 1 174 ? 36.586 21.726 36.247 1.00 5.14 174 GLY A N 1
ATOM 1372 C CA . GLY A 1 174 ? 35.427 20.949 35.879 1.00 5.03 174 GLY A CA 1
ATOM 1373 C C . GLY A 1 174 ? 35.381 19.773 36.835 1.00 5.00 174 GLY A C 1
ATOM 1374 O O . GLY A 1 174 ? 36.414 19.299 37.304 1.00 4.68 174 GLY A O 1
ATOM 1375 N N . MET A 1 175 ? 34.176 19.329 37.155 1.00 4.02 175 MET A N 1
ATOM 1376 C CA . MET A 1 175 ? 33.979 18.180 38.028 1.00 4.78 175 MET A CA 1
ATOM 1377 C C . MET A 1 175 ? 32.852 17.410 37.371 1.00 3.12 175 MET A C 1
ATOM 1378 O O . MET A 1 175 ? 31.774 17.951 37.165 1.00 3.47 175 MET A O 1
ATOM 1383 N N . ILE A 1 176 ? 33.093 16.149 37.035 1.00 2.41 176 ILE A N 1
ATOM 1384 C CA . ILE A 1 176 ? 32.065 15.364 36.380 1.00 2.63 176 ILE A CA 1
ATOM 1385 C C . ILE A 1 176 ? 31.926 13.985 37.011 1.00 3.44 176 ILE A C 1
ATOM 1386 O O . ILE A 1 176 ? 32.914 13.280 37.215 1.00 3.04 176 ILE A O 1
ATOM 1391 N N . ALA A 1 177 ? 30.690 13.636 37.355 1.00 2.55 177 ALA A N 1
ATOM 1392 C CA . ALA A 1 177 ? 30.372 12.336 37.943 1.00 2.16 177 ALA A CA 1
ATOM 1393 C C . ALA A 1 177 ? 29.930 11.460 36.779 1.00 4.05 177 ALA A C 1
ATOM 1394 O O . ALA A 1 177 ? 28.922 11.740 36.128 1.00 5.34 177 ALA A O 1
ATOM 1396 N N . VAL A 1 178 ? 30.688 10.395 36.529 1.00 4.08 178 VAL A N 1
ATOM 1397 C CA . VAL A 1 178 ? 30.434 9.505 35.407 1.00 3.93 178 VAL A CA 1
ATOM 1398 C C . VAL A 1 178 ? 29.918 8.116 35.763 1.00 4.98 178 VAL A C 1
ATOM 1399 O O . VAL A 1 178 ? 30.563 7.374 36.502 1.00 4.38 178 VAL A O 1
ATOM 1403 N N . LYS A 1 179 ? 28.753 7.775 35.220 1.00 5.13 179 LYS A N 1
ATOM 1404 C CA . LYS A 1 179 ? 28.155 6.453 35.410 1.00 4.94 179 LYS A CA 1
ATOM 1405 C C . LYS A 1 179 ? 28.649 5.661 34.193 1.00 5.08 179 LYS A C 1
ATOM 1406 O O . LYS A 1 179 ? 28.227 5.926 33.072 1.00 4.41 179 LYS A O 1
ATOM 1412 N N . SER A 1 180 ? 29.535 4.691 34.399 1.00 5.06 180 SER A N 1
ATOM 1413 C CA . SER A 1 180 ? 30.078 3.955 33.257 1.00 4.49 180 SER A CA 1
ATOM 1414 C C . SER A 1 180 ? 29.038 3.316 32.344 1.00 5.03 180 SER A C 1
ATOM 1415 O O . SER A 1 180 ? 29.189 3.337 31.119 1.00 5.21 180 SER A O 1
ATOM 1418 N N . ARG A 1 181 ? 27.975 2.765 32.918 1.00 4.81 181 ARG A N 1
ATOM 1419 C CA . ARG A 1 181 ? 26.966 2.114 32.097 1.00 5.96 181 ARG A CA 1
ATOM 1420 C C . ARG A 1 181 ? 26.114 3.066 31.268 1.00 5.06 181 ARG A C 1
ATOM 1421 O O . ARG A 1 181 ? 25.339 2.624 30.423 1.00 7.03 181 ARG A O 1
ATOM 1429 N N . SER A 1 182 ? 26.257 4.371 31.492 1.00 4.72 182 SER A N 1
ATOM 1430 C CA . SER A 1 182 ? 25.504 5.331 30.689 1.00 5.47 182 SER A CA 1
ATOM 1431 C C . SER A 1 182 ? 26.301 5.624 29.417 1.00 5.44 182 SER A C 1
ATOM 1432 O O . SER A 1 182 ? 25.807 6.286 28.500 1.00 7.71 182 SER A O 1
ATOM 1435 N N . ILE A 1 183 ? 27.536 5.124 29.372 1.00 4.89 183 ILE A N 1
ATOM 1436 C CA . ILE A 1 183 ? 28.410 5.300 28.217 1.00 6.80 183 ILE A CA 1
ATOM 1437 C C . ILE A 1 183 ? 28.586 3.986 27.450 1.00 5.48 183 ILE A C 1
ATOM 1438 O O . ILE A 1 183 ? 28.539 3.974 26.218 1.00 6.52 183 ILE A O 1
ATOM 1443 N N . ASP A 1 184 ? 28.772 2.879 28.165 1.00 4.79 184 ASP A N 1
ATOM 1444 C CA . ASP A 1 184 ? 28.946 1.591 27.496 1.00 5.29 184 ASP A CA 1
ATOM 1445 C C . ASP A 1 184 ? 28.713 0.419 28.447 1.00 7.53 184 ASP A C 1
ATOM 1446 O O . ASP A 1 184 ? 29.514 0.163 29.343 1.00 8.38 184 ASP A O 1
ATOM 1451 N N . VAL A 1 185 ? 27.614 -0.299 28.244 1.00 7.68 185 VAL A N 1
ATOM 1452 C CA . VAL A 1 185 ? 27.300 -1.443 29.089 1.00 9.02 185 VAL A CA 1
ATOM 1453 C C . VAL A 1 185 ? 28.105 -2.679 28.689 1.00 9.34 185 VAL A C 1
ATOM 1454 O O . VAL A 1 185 ? 28.138 -3.665 29.428 1.00 10.48 185 VAL A O 1
ATOM 1458 N N . THR A 1 186 ? 28.767 -2.621 27.536 1.00 9.60 186 THR A N 1
ATOM 1459 C CA . THR A 1 186 ? 29.541 -3.766 27.057 1.00 10.84 186 THR A CA 1
ATOM 1460 C C . THR A 1 186 ? 31.015 -3.753 27.447 1.00 10.53 186 THR A C 1
ATOM 1461 O O . 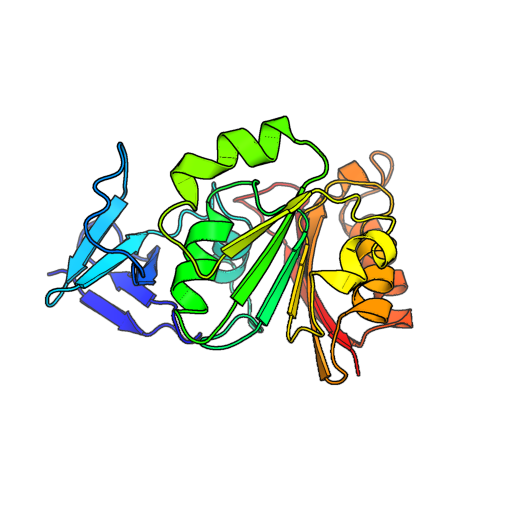THR A 1 186 ? 31.743 -4.696 27.138 1.00 12.33 186 THR A O 1
ATOM 1465 N N . LYS A 1 187 ? 31.455 -2.700 28.128 1.00 9.82 187 LYS A N 1
ATOM 1466 C CA . LYS A 1 187 ? 32.853 -2.594 28.542 1.00 10.32 187 LYS A CA 1
ATOM 1467 C C . LYS A 1 187 ? 33.010 -2.557 30.058 1.00 9.78 187 LYS A C 1
ATOM 1468 O O . LYS A 1 187 ? 32.101 -2.139 30.773 1.00 12.05 187 LYS A O 1
ATOM 1474 N N . GLU A 1 188 ? 34.163 -3.004 30.545 1.00 8.03 188 GLU A N 1
ATOM 1475 C CA . GLU A 1 188 ? 34.447 -2.973 31.977 1.00 8.79 188 GLU A CA 1
ATOM 1476 C C . GLU A 1 188 ? 34.458 -1.508 32.411 1.00 8.12 188 GLU A C 1
ATOM 1477 O O . GLU A 1 188 ? 34.996 -0.650 31.708 1.00 7.62 188 GLU A O 1
ATOM 1483 N N . PRO A 1 189 ? 33.865 -1.196 33.574 1.00 7.12 189 PRO A N 1
ATOM 1484 C CA . PRO A 1 189 ? 33.839 0.190 34.052 1.00 8.35 189 PRO A CA 1
ATOM 1485 C C . PRO A 1 189 ? 35.203 0.885 34.028 1.00 8.41 189 PRO A C 1
ATOM 1486 O O . PRO A 1 189 ? 35.309 2.040 33.609 1.00 7.02 189 PRO A O 1
ATOM 1490 N N . GLU A 1 190 ? 36.249 0.183 34.455 1.00 8.34 190 GLU A N 1
ATOM 1491 C CA . GLU A 1 190 ? 37.588 0.764 34.482 1.00 10.22 190 GLU A CA 1
ATOM 1492 C C . GLU A 1 190 ? 38.067 1.169 33.089 1.00 8.78 190 GLU A C 1
ATOM 1493 O O . GLU A 1 190 ? 38.810 2.143 32.942 1.00 9.25 190 GLU A O 1
ATOM 1499 N N . GLN A 1 191 ? 37.663 0.413 32.071 1.00 8.17 191 GLN A N 1
ATOM 1500 C CA . GLN A 1 191 ? 38.040 0.734 30.700 1.00 8.30 191 GLN A CA 1
ATOM 1501 C C . GLN A 1 191 ? 37.275 1.976 30.251 1.00 6.34 191 GLN A C 1
ATOM 1502 O O . GLN A 1 191 ? 37.833 2.847 29.588 1.00 6.62 191 GLN A O 1
ATOM 1508 N N . VAL A 1 192 ? 35.999 2.062 30.612 1.00 5.92 192 VAL A N 1
ATOM 1509 C CA . VAL A 1 192 ? 35.213 3.233 30.256 1.00 4.49 192 VAL A CA 1
ATOM 1510 C C . VAL A 1 192 ? 35.830 4.472 30.915 1.00 4.77 192 VAL A C 1
ATOM 1511 O O . VAL A 1 192 ? 35.979 5.510 30.279 1.00 4.56 192 VAL A O 1
ATOM 1515 N N . PHE A 1 193 ? 36.207 4.358 32.182 1.00 4.19 193 PHE A N 1
ATOM 1516 C CA . PHE A 1 193 ? 36.793 5.494 32.884 1.00 5.09 193 PHE A CA 1
ATOM 1517 C C . PHE A 1 193 ? 38.113 5.915 32.250 1.00 4.79 193 PHE A C 1
ATOM 1518 O O . PHE A 1 193 ? 38.419 7.102 32.175 1.00 4.97 193 PHE A O 1
ATOM 1526 N N . ARG A 1 194 ? 38.895 4.944 31.794 1.00 5.06 194 ARG A N 1
ATOM 1527 C CA . ARG A 1 194 ? 40.171 5.243 31.157 1.00 6.27 194 ARG A CA 1
ATOM 1528 C C . ARG A 1 194 ? 39.938 5.974 29.835 1.00 5.26 194 ARG A C 1
ATOM 1529 O O . ARG A 1 194 ? 40.654 6.917 29.502 1.00 6.63 194 ARG A O 1
ATOM 1537 N N . GLU A 1 195 ? 38.924 5.552 29.088 1.00 5.58 195 GLU A N 1
ATOM 1538 C CA . GLU A 1 195 ? 38.612 6.193 27.821 1.00 5.16 195 GLU A CA 1
ATOM 1539 C C . GLU A 1 195 ? 38.085 7.607 28.068 1.00 5.84 195 GLU A C 1
ATOM 1540 O O . GLU A 1 195 ? 38.413 8.533 27.325 1.00 7.17 195 GLU A O 1
ATOM 1546 N N . VAL A 1 196 ? 37.281 7.778 29.113 1.00 5.05 196 VAL A N 1
ATOM 1547 C CA . VAL A 1 196 ? 36.771 9.101 29.450 1.00 5.87 196 VAL A CA 1
ATOM 1548 C C . VAL A 1 196 ? 37.960 10.007 29.787 1.00 5.87 196 VAL A C 1
ATOM 1549 O O . VAL A 1 196 ? 38.025 11.160 29.354 1.00 5.91 196 VAL A O 1
ATOM 1553 N N . GLU A 1 197 ? 38.901 9.482 30.562 1.00 3.98 197 GLU A N 1
ATOM 1554 C CA . GLU A 1 197 ? 40.066 10.262 30.940 1.00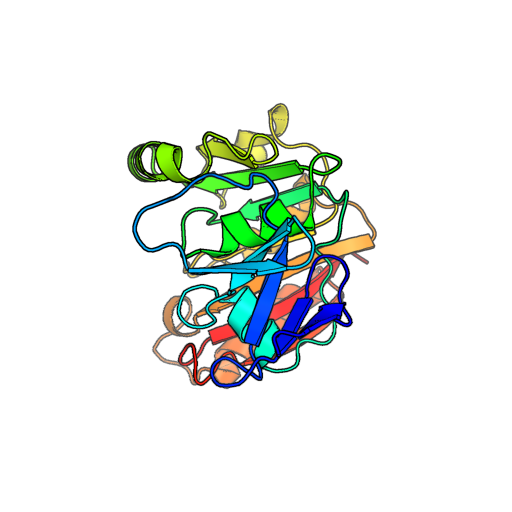 4.51 197 GLU A CA 1
ATOM 1555 C C . GLU A 1 197 ? 40.853 10.718 29.712 1.00 5.43 197 GLU A C 1
ATOM 1556 O O . GLU A 1 197 ? 41.309 11.862 29.654 1.00 5.18 197 GLU A O 1
ATOM 1562 N N . ARG A 1 198 ? 41.014 9.830 28.732 1.00 5.90 198 ARG A N 1
ATOM 1563 C CA . ARG A 1 198 ? 41.741 10.185 27.516 1.00 5.21 198 ARG A CA 1
ATOM 1564 C C . ARG A 1 198 ? 41.023 11.306 26.775 1.00 5.47 198 ARG A C 1
ATOM 1565 O O . ARG A 1 198 ? 41.656 12.230 26.266 1.00 5.93 198 ARG A O 1
ATOM 1573 N N . GLU A 1 199 ? 39.701 11.216 26.700 1.00 5.67 199 GLU A N 1
ATOM 1574 C CA . GLU A 1 199 ? 38.924 12.228 26.001 1.00 6.35 199 GLU A CA 1
ATOM 1575 C C . GLU A 1 199 ? 39.034 13.585 26.696 1.00 5.38 199 GLU A C 1
ATOM 1576 O O . GLU A 1 199 ? 39.262 14.610 26.051 1.00 5.93 199 GLU A O 1
ATOM 1582 N N . LEU A 1 200 ? 38.891 13.587 28.017 1.00 4.62 200 LEU A N 1
ATOM 1583 C CA . LEU A 1 200 ? 38.974 14.825 28.778 1.00 4.73 200 LEU A CA 1
ATOM 1584 C C . LEU A 1 200 ? 40.370 15.429 28.735 1.00 3.41 200 LEU A C 1
ATOM 1585 O O . LEU A 1 200 ? 40.514 16.650 28.698 1.00 4.32 200 LEU A O 1
ATOM 1590 N N . SER A 1 201 ? 41.393 14.580 28.717 1.00 3.80 201 SER A N 1
ATOM 1591 C CA . SER A 1 201 ? 42.770 15.061 28.719 1.00 6.19 201 SER A CA 1
ATOM 1592 C C . SER A 1 201 ? 43.171 15.839 27.473 1.00 4.99 201 SER A C 1
ATOM 1593 O O . SER A 1 201 ? 44.182 16.538 27.484 1.00 7.64 201 SER A O 1
ATOM 1596 N N . GLU A 1 202 ? 42.397 15.724 26.401 1.00 6.36 202 GLU A N 1
ATOM 1597 C CA . GLU A 1 202 ? 42.723 16.460 25.185 1.00 5.18 202 GLU A CA 1
ATOM 1598 C C . GLU A 1 202 ? 42.401 17.938 25.357 1.00 7.00 202 GLU A C 1
ATOM 1599 O O . GLU A 1 202 ? 42.981 18.793 24.687 1.00 8.49 202 GLU A O 1
ATOM 1605 N N . TYR A 1 203 ? 41.484 18.234 26.272 1.00 6.55 203 TYR A N 1
ATOM 1606 C CA . TYR A 1 203 ? 41.059 19.605 26.514 1.00 6.06 203 TYR A CA 1
ATOM 1607 C C . TYR A 1 203 ? 41.472 20.141 27.879 1.00 5.69 203 TYR A C 1
ATOM 1608 O O . TYR A 1 203 ? 41.760 21.329 28.024 1.00 6.68 203 TYR A O 1
ATOM 1617 N N . PHE A 1 204 ? 41.485 19.264 28.877 1.00 4.46 204 PHE A N 1
ATOM 1618 C CA . PHE A 1 204 ? 41.824 19.642 30.249 1.00 3.73 204 PHE A CA 1
ATOM 1619 C C . PHE A 1 204 ? 43.032 18.894 30.788 1.00 4.75 204 PHE A C 1
ATOM 1620 O O . PHE A 1 204 ? 43.481 17.908 30.210 1.00 6.24 204 PHE A O 1
ATOM 1628 N N . GLU A 1 205 ? 43.527 19.362 31.931 1.00 5.66 205 GLU A N 1
ATOM 1629 C CA . GLU A 1 205 ? 44.564 18.642 32.656 1.00 5.37 205 GLU A CA 1
ATOM 1630 C C . GLU A 1 205 ? 43.673 17.842 33.619 1.00 6.09 205 GLU A C 1
ATOM 1631 O O . GLU A 1 205 ? 42.846 18.426 34.332 1.00 6.01 205 GLU A O 1
ATOM 1637 N N . VAL A 1 206 ? 43.785 16.519 33.620 1.00 5.32 206 VAL A N 1
ATOM 1638 C CA . VAL A 1 206 ? 42.980 15.725 34.538 1.00 6.07 206 VAL A CA 1
ATOM 1639 C C . VAL A 1 206 ? 43.739 15.702 35.861 1.00 6.25 206 VAL A C 1
ATOM 1640 O O . VAL A 1 206 ? 44.861 15.205 35.940 1.00 9.72 206 VAL A O 1
ATOM 1644 N N . ILE A 1 207 ? 43.110 16.262 36.890 1.00 6.91 207 ILE A N 1
ATOM 1645 C CA . ILE A 1 207 ? 43.690 16.398 38.225 1.00 8.40 207 ILE A CA 1
ATOM 1646 C C . ILE A 1 207 ? 43.476 15.210 39.154 1.00 7.37 207 ILE A C 1
ATOM 1647 O O . ILE A 1 207 ? 44.374 14.835 39.910 1.00 8.62 207 ILE A O 1
ATOM 1652 N N . GLU A 1 208 ? 42.289 14.618 39.101 1.00 5.97 208 GLU A N 1
ATOM 1653 C CA . GLU A 1 208 ? 41.968 13.520 39.997 1.00 5.42 208 GLU A CA 1
ATOM 1654 C C . GLU A 1 208 ? 40.821 12.682 39.451 1.00 4.56 208 GLU A C 1
ATOM 1655 O O . GLU A 1 208 ? 39.954 13.186 38.733 1.00 5.58 208 GLU A O 1
ATOM 1661 N N . ARG A 1 209 ? 40.838 11.396 39.790 1.00 5.93 209 ARG A N 1
ATOM 1662 C CA . ARG A 1 209 ? 39.804 10.447 39.386 1.00 8.15 209 ARG A CA 1
ATOM 1663 C C . ARG A 1 209 ? 39.550 9.601 40.631 1.00 7.75 209 ARG A C 1
ATOM 1664 O O . ARG A 1 209 ? 40.494 9.077 41.223 1.00 8.30 209 ARG A O 1
ATOM 1672 N N . LEU A 1 210 ? 38.286 9.468 41.028 1.00 6.18 210 LEU A N 1
ATOM 1673 C CA . LEU A 1 210 ? 37.952 8.716 42.232 1.00 8.39 210 LEU A CA 1
ATOM 1674 C C . LEU A 1 210 ? 36.662 7.909 42.103 1.00 7.75 210 LEU A C 1
ATOM 1675 O O . LEU A 1 210 ? 35.639 8.439 41.677 1.00 8.94 210 LEU A O 1
ATOM 1680 N N . ASN A 1 211 ? 36.702 6.634 42.481 1.00 7.39 211 ASN A N 1
ATOM 1681 C CA . ASN A 1 211 ? 35.508 5.791 42.411 1.00 5.09 211 ASN A CA 1
ATOM 1682 C C . ASN A 1 211 ? 34.572 6.165 43.570 1.00 5.77 211 ASN A C 1
ATOM 1683 O O . ASN A 1 211 ? 35.034 6.569 44.642 1.00 7.02 211 ASN A O 1
ATOM 1688 N N . LEU A 1 212 ? 33.266 6.031 43.354 1.00 5.24 212 LEU A N 1
ATOM 1689 C CA . LEU A 1 212 ? 32.285 6.400 44.374 1.00 4.49 212 LEU A CA 1
ATOM 1690 C C . LEU A 1 212 ? 31.710 5.247 45.190 1.00 5.33 212 LEU A C 1
ATOM 1691 O O . LEU A 1 212 ? 30.776 5.444 45.965 1.00 6.71 212 LEU A O 1
ATOM 1696 N N . GLU A 1 213 ? 32.260 4.049 45.027 1.00 4.55 213 GLU A N 1
ATOM 1697 C CA . GLU A 1 213 ? 31.776 2.917 45.807 1.00 8.59 213 GLU A CA 1
ATOM 1698 C C . GLU A 1 213 ? 32.123 3.195 47.268 1.00 8.25 213 GLU A C 1
ATOM 1699 O O . GLU A 1 213 ? 33.137 3.827 47.560 1.00 9.38 213 GLU A O 1
ATOM 1705 N N . PRO A 1 214 ? 31.304 2.701 48.208 1.00 9.02 214 PRO A N 1
ATOM 1706 C CA . PRO A 1 214 ? 30.090 1.902 48.018 1.00 8.94 214 PRO A CA 1
ATOM 1707 C C . PRO A 1 214 ? 28.808 2.697 47.779 1.00 8.88 214 PRO A C 1
ATOM 1708 O O . PRO A 1 214 ? 27.758 2.110 47.518 1.00 10.17 214 PRO A O 1
ATOM 1712 N N . TYR A 1 215 ? 28.896 4.023 47.860 1.00 6.90 215 TYR A N 1
ATOM 1713 C CA . TYR A 1 215 ? 27.727 4.882 47.693 1.00 7.39 215 TYR A CA 1
ATOM 1714 C C . TYR A 1 215 ? 27.074 4.759 46.325 1.00 8.09 215 TYR A C 1
ATOM 1715 O O . TYR A 1 215 ? 25.851 4.843 46.195 1.00 8.27 215 TYR A O 1
ATOM 1724 N N . GLU A 1 216 ? 27.898 4.579 45.301 1.00 7.82 216 GLU A N 1
ATOM 1725 C CA . GLU A 1 216 ? 27.405 4.377 43.948 1.00 8.55 216 GLU A CA 1
ATOM 1726 C C . GLU A 1 216 ? 28.190 3.179 43.444 1.00 8.55 216 GLU A C 1
ATOM 1727 O O . GLU A 1 216 ? 29.267 2.877 43.958 1.00 10.25 216 GLU A O 1
ATOM 1733 N N . LYS A 1 217 ? 27.643 2.486 42.459 1.00 8.26 217 LYS A N 1
ATOM 1734 C CA . LYS A 1 217 ? 28.332 1.350 41.876 1.00 10.19 217 LYS A CA 1
ATOM 1735 C C . LYS A 1 217 ? 28.753 1.769 40.475 1.00 8.29 217 LYS A C 1
ATOM 1736 O O . LYS A 1 217 ? 27.958 2.330 39.728 1.00 7.63 217 LYS A O 1
ATOM 1742 N N . ASP A 1 218 ? 30.010 1.515 40.132 1.00 7.91 218 ASP A N 1
ATOM 1743 C CA . ASP A 1 218 ? 30.526 1.841 38.808 1.00 6.58 218 ASP A CA 1
ATOM 1744 C C . ASP A 1 218 ? 30.332 3.295 38.368 1.00 6.99 218 ASP A C 1
ATOM 1745 O O . ASP A 1 218 ? 29.910 3.578 37.239 1.00 6.94 218 ASP A O 1
ATOM 1750 N N . HIS A 1 219 ? 30.656 4.203 39.284 1.00 6.75 219 HIS A N 1
ATOM 1751 C CA . HIS A 1 219 ? 30.615 5.642 39.047 1.00 4.98 219 HIS A CA 1
ATOM 1752 C C . HIS A 1 219 ? 31.985 6.170 39.472 1.00 4.96 219 HIS A C 1
ATOM 1753 O O . HIS A 1 219 ? 32.607 5.644 40.397 1.00 6.90 219 HIS A O 1
ATOM 1760 N N . ALA A 1 220 ? 32.458 7.203 38.787 1.00 5.22 220 ALA A N 1
ATOM 1761 C CA . ALA A 1 220 ? 33.727 7.829 39.136 1.00 6.15 220 ALA A CA 1
ATOM 1762 C C . ALA A 1 220 ? 33.585 9.337 38.984 1.00 6.09 220 ALA A C 1
ATOM 1763 O O . ALA A 1 220 ? 32.880 9.815 38.093 1.00 8.20 220 ALA A O 1
ATOM 1765 N N . LEU A 1 221 ? 34.233 10.088 39.865 1.00 5.62 221 LEU A N 1
ATOM 1766 C CA . LEU A 1 221 ? 34.202 11.541 39.771 1.00 5.23 221 LEU A CA 1
ATOM 1767 C C . LEU A 1 221 ? 35.565 11.981 39.257 1.00 4.60 221 LEU A C 1
ATOM 1768 O O . LEU A 1 221 ? 36.595 11.539 39.766 1.00 4.78 221 LEU A O 1
ATOM 1773 N N . PHE A 1 222 ? 35.562 12.834 38.237 1.00 3.33 222 PHE A N 1
ATOM 1774 C CA . PHE A 1 222 ? 36.796 13.373 37.674 1.00 4.05 222 PHE A CA 1
ATOM 1775 C C . PHE A 1 222 ? 36.864 14.860 37.990 1.00 3.21 222 PHE A C 1
ATOM 1776 O O . PHE A 1 222 ? 35.853 15.559 37.907 1.00 3.86 222 PHE A O 1
ATOM 1784 N N . VAL A 1 223 ? 38.046 15.331 38.374 1.00 3.77 223 VAL A N 1
ATOM 1785 C CA . VAL A 1 223 ? 38.260 16.757 38.614 1.00 4.14 223 VAL A CA 1
ATOM 1786 C C . VAL A 1 223 ? 39.283 17.135 37.539 1.00 4.03 223 VAL A C 1
ATOM 1787 O O . VAL A 1 223 ? 40.318 16.474 37.389 1.00 4.64 223 VAL A O 1
ATOM 1791 N N . VAL A 1 224 ? 38.977 18.179 36.775 1.00 3.26 224 VAL A N 1
ATOM 1792 C CA . VAL A 1 224 ? 39.834 18.620 35.681 1.00 4.84 224 VAL A CA 1
ATOM 1793 C C . VAL A 1 224 ? 40.033 20.130 35.715 1.00 4.70 224 VAL A C 1
ATOM 1794 O O . VAL A 1 224 ? 39.258 20.858 36.340 1.00 4.00 224 VAL A O 1
ATOM 1798 N N . ARG A 1 225 ? 41.079 20.601 35.043 1.00 4.20 225 ARG A N 1
ATOM 1799 C CA . ARG A 1 225 ? 41.347 22.030 35.006 1.00 6.46 225 ARG A CA 1
ATOM 1800 C C . ARG A 1 225 ? 41.568 22.506 33.578 1.00 8.83 225 ARG A C 1
ATOM 1801 O O . ARG A 1 225 ? 42.231 21.836 32.787 1.00 4.92 225 ARG A O 1
ATOM 1809 N N . LYS A 1 226 ? 40.997 23.661 33.251 1.00 14.69 226 LYS A N 1
ATOM 1810 C CA . LYS A 1 226 ? 41.144 24.238 31.920 1.00 20.11 226 LYS A CA 1
ATOM 1811 C C . LYS A 1 226 ? 42.444 25.036 31.928 1.00 24.59 226 LYS A C 1
ATOM 1812 O O . LYS A 1 226 ? 42.447 26.243 32.169 1.00 26.81 226 LYS A O 1
ATOM 1818 N N . THR A 1 227 ? 43.544 24.335 31.668 1.00 27.16 227 THR A N 1
ATOM 1819 C CA . THR A 1 227 ? 44.879 24.923 31.666 1.00 29.86 227 THR A CA 1
ATOM 1820 C C . THR A 1 227 ? 45.001 26.178 30.809 1.00 31.21 227 THR A C 1
ATOM 1821 O O . THR A 1 227 ? 44.406 26.216 29.712 1.00 32.44 227 THR A O 1
#

Nearest PDB structures (foldseek):
  1g8a-assembly1_A  TM=1.004E+00  e=3.098E-52  Pyrococcus horikoshii
  1pry-assembly1_A  TM=9.892E-01  e=5.052E-46  Pyrococcus furiosus
  2nnw-assembly1_B  TM=9.676E-01  e=4.196E-42  Pyrococcus furiosus
  7mq9-assembly1_SD  TM=9.590E-01  e=2.801E-29  Homo sapiens
  2ipx-assembly1_A  TM=9.508E-01  e=1.714E-29  Homo sapiens

Radius of gyration: 17.08 Å; Cα contacts (8 Å, |Δi|>4): 469; chains: 1; bounding box: 36×40×50 Å